Protein AF-A0A3M7BU28-F1 (afdb_monomer_lite)

Secondary structure (DSSP, 8-state):
-HHHHHHHHHHHHHH--SEEEE--S-EEEEETTEEEEEES--EEEESSSS--EEEEEHHHHHHHHHHHGGGEEEEEEEEE-PPP-S-----TTGGGG---SEEEEEEEE--TTS--EEEEEEEEE-GGGGT-SS-S-GGGTTEEEE-GGGSSEEEETTEEE-SSPPPTT--EEEEEE---EEEEEE-TTS-EEEEEEES-EEEEEETTEEEEEE--GGGB-GGGEEEEEEEEEETTTEEEEEEEE----

Structure (mmCIF, N/CA/C/O backbone):
data_AF-A0A3M7BU28-F1
#
_entry.id   AF-A0A3M7BU28-F1
#
loop_
_atom_site.group_PDB
_atom_site.id
_atom_site.type_symbol
_atom_site.label_atom_id
_atom_site.label_alt_id
_atom_site.label_comp_id
_atom_site.label_asym_id
_atom_site.label_entity_id
_atom_site.label_seq_id
_atom_site.pdbx_PDB_ins_code
_atom_site.Cartn_x
_atom_site.Cartn_y
_atom_site.Cartn_z
_atom_site.occupancy
_atom_site.B_iso_or_equiv
_atom_site.auth_seq_id
_atom_site.auth_comp_id
_atom_site.auth_asym_id
_atom_site.auth_atom_id
_atom_site.pdbx_PDB_model_num
ATOM 1 N N . MET A 1 1 ? 8.712 -9.413 15.762 1.00 56.25 1 MET A N 1
ATOM 2 C CA . MET A 1 1 ? 7.376 -8.920 15.360 1.00 56.25 1 MET A CA 1
ATOM 3 C C . MET A 1 1 ? 6.914 -7.765 16.243 1.00 56.25 1 MET A C 1
ATOM 5 O O . MET A 1 1 ? 6.843 -6.667 15.718 1.00 56.25 1 MET A O 1
ATOM 9 N N . ALA A 1 2 ? 6.727 -7.944 17.560 1.00 63.88 2 ALA A N 1
ATOM 10 C CA . ALA A 1 2 ? 6.323 -6.857 18.478 1.00 63.88 2 ALA A CA 1
ATOM 11 C C . ALA A 1 2 ? 7.238 -5.609 18.440 1.00 63.88 2 ALA A C 1
ATOM 13 O O . ALA A 1 2 ? 6.766 -4.475 18.462 1.00 63.88 2 ALA A O 1
ATOM 14 N N . ASP A 1 3 ? 8.548 -5.815 18.267 1.00 83.94 3 ASP A N 1
ATOM 15 C CA . ASP A 1 3 ? 9.534 -4.729 18.164 1.00 83.94 3 ASP A CA 1
ATOM 16 C C . ASP A 1 3 ? 9.285 -3.773 16.975 1.00 83.94 3 ASP A C 1
ATOM 18 O O . ASP A 1 3 ? 9.535 -2.574 17.079 1.00 83.94 3 ASP A O 1
ATOM 22 N N . TYR A 1 4 ? 8.726 -4.262 15.859 1.00 90.44 4 TYR A N 1
ATOM 23 C CA . TYR A 1 4 ? 8.391 -3.407 14.712 1.00 90.44 4 TYR A CA 1
ATOM 24 C C . TYR A 1 4 ? 7.230 -2.459 15.032 1.00 90.44 4 TYR A C 1
ATOM 26 O O . TYR A 1 4 ? 7.353 -1.252 14.824 1.00 90.44 4 TYR A O 1
ATOM 34 N N . LEU A 1 5 ? 6.125 -2.991 15.570 1.00 92.81 5 LEU A N 1
ATOM 35 C CA . LEU A 1 5 ? 4.942 -2.193 15.911 1.00 92.81 5 LEU A CA 1
ATOM 36 C C . LEU A 1 5 ? 5.269 -1.146 16.977 1.00 92.81 5 LEU A C 1
ATOM 38 O O . LEU A 1 5 ? 4.865 0.007 16.842 1.00 92.81 5 LEU A O 1
ATOM 42 N N . ARG A 1 6 ? 6.080 -1.511 17.977 1.00 94.06 6 ARG A N 1
ATOM 43 C CA . ARG A 1 6 ? 6.585 -0.582 18.993 1.00 94.06 6 ARG A CA 1
ATOM 44 C C . ARG A 1 6 ? 7.385 0.563 18.375 1.00 94.06 6 ARG A C 1
ATOM 46 O O . ARG A 1 6 ? 7.082 1.726 18.639 1.00 94.06 6 ARG A O 1
ATOM 53 N N . LYS A 1 7 ? 8.380 0.249 17.536 1.00 93.94 7 LYS A N 1
ATOM 54 C CA . LYS A 1 7 ? 9.206 1.256 16.846 1.00 93.94 7 LYS A CA 1
ATOM 55 C C . LYS A 1 7 ? 8.363 2.172 15.968 1.00 93.94 7 LYS A C 1
ATOM 57 O O . LYS A 1 7 ? 8.584 3.379 15.957 1.00 93.94 7 LYS A O 1
ATOM 62 N N . LEU A 1 8 ? 7.377 1.616 15.267 1.00 94.12 8 LEU A N 1
ATOM 63 C CA . LEU A 1 8 ? 6.447 2.386 14.451 1.00 94.12 8 LEU A CA 1
ATOM 64 C C . LEU A 1 8 ? 5.596 3.336 15.303 1.00 94.12 8 LEU A C 1
ATOM 66 O O . LEU A 1 8 ? 5.500 4.515 14.970 1.00 94.12 8 LEU A O 1
ATOM 70 N N . ALA A 1 9 ? 5.017 2.843 16.402 1.00 94.06 9 ALA A N 1
ATOM 71 C CA . ALA A 1 9 ? 4.215 3.639 17.329 1.00 94.06 9 ALA A CA 1
ATOM 72 C C . ALA A 1 9 ? 5.015 4.821 17.879 1.00 94.06 9 ALA A C 1
ATOM 74 O O . ALA A 1 9 ? 4.544 5.955 17.870 1.00 94.06 9 ALA A O 1
ATOM 75 N N . GLN A 1 10 ? 6.242 4.550 18.327 1.00 93.38 10 GLN A N 1
ATOM 76 C CA . GLN A 1 10 ? 7.142 5.557 18.875 1.00 93.38 10 GLN A CA 1
ATOM 77 C C . GLN A 1 10 ? 7.525 6.580 17.814 1.00 93.38 10 GLN A C 1
ATOM 79 O O . GLN A 1 10 ? 7.336 7.769 18.049 1.00 93.38 10 GLN A O 1
ATOM 84 N N . LYS A 1 11 ? 7.961 6.127 16.631 1.00 93.69 11 LYS A N 1
ATOM 85 C CA . LYS A 1 11 ? 8.316 7.008 15.517 1.00 93.69 11 LYS A CA 1
ATOM 86 C C . LYS A 1 11 ? 7.158 7.924 15.134 1.00 93.69 11 LYS A C 1
ATOM 88 O O . LYS A 1 11 ? 7.336 9.131 15.065 1.00 93.69 11 LYS A O 1
ATOM 93 N N . LEU A 1 12 ? 5.969 7.373 14.894 1.00 94.06 12 LEU A N 1
ATOM 94 C CA . LEU A 1 12 ? 4.807 8.180 14.517 1.00 94.06 12 LEU A CA 1
ATOM 95 C C . LEU A 1 12 ? 4.329 9.063 15.675 1.00 94.06 12 LEU A C 1
ATOM 97 O O . LEU A 1 12 ? 3.838 10.155 15.430 1.00 94.06 12 LEU A O 1
ATOM 101 N N . GLY A 1 13 ? 4.505 8.635 16.925 1.00 91.06 13 GLY A N 1
ATOM 102 C CA . GLY A 1 13 ? 4.195 9.434 18.110 1.00 91.06 13 GLY A CA 1
ATOM 103 C C . GLY A 1 13 ? 5.096 10.656 18.296 1.00 91.06 13 GLY A C 1
ATOM 104 O O . GLY A 1 13 ? 4.610 11.676 18.793 1.00 91.06 13 GLY A O 1
ATOM 105 N N . THR A 1 14 ? 6.376 10.548 17.917 1.00 90.06 14 THR A N 1
ATOM 106 C CA . THR A 1 14 ? 7.389 11.610 18.045 1.00 90.06 14 THR A CA 1
ATOM 107 C C . THR A 1 14 ? 7.516 12.460 16.788 1.00 90.06 14 THR A C 1
ATOM 109 O O . THR A 1 14 ? 7.472 13.685 16.862 1.00 90.06 14 THR A O 1
ATOM 112 N N . GLU A 1 15 ? 7.637 11.833 15.621 1.00 91.81 15 GLU A N 1
ATOM 113 C CA . GLU A 1 15 ? 7.872 12.497 14.333 1.00 91.81 15 GLU A CA 1
ATOM 114 C C . GLU A 1 15 ? 6.574 12.776 13.566 1.00 91.81 15 GLU A C 1
ATOM 116 O O . GLU A 1 15 ? 6.525 13.710 12.769 1.00 91.81 15 GLU A O 1
ATOM 121 N N . GLY A 1 16 ? 5.516 12.006 13.823 1.00 92.19 16 GLY A N 1
ATOM 122 C CA . GLY A 1 16 ? 4.263 12.093 13.081 1.00 92.19 16 GLY A CA 1
ATOM 123 C C . GLY A 1 16 ? 4.327 11.354 11.743 1.00 92.19 16 GLY A C 1
ATOM 124 O O . GLY A 1 16 ? 5.395 10.937 11.284 1.00 92.19 16 GLY A O 1
ATOM 125 N N . PRO A 1 17 ? 3.177 11.165 11.080 1.00 95.19 17 PRO A N 1
ATOM 126 C CA . PRO A 1 17 ? 3.171 10.821 9.667 1.00 95.19 17 PRO A CA 1
ATOM 127 C C . PRO A 1 17 ? 3.659 12.017 8.838 1.00 95.19 17 PRO A C 1
ATOM 129 O O . PRO A 1 17 ? 3.384 13.170 9.160 1.00 95.19 17 PRO A O 1
ATOM 132 N N . ILE A 1 18 ? 4.314 11.752 7.709 1.00 94.88 18 ILE A N 1
ATOM 133 C CA . ILE A 1 18 ? 4.759 12.810 6.784 1.00 94.88 18 ILE A CA 1
ATOM 134 C C . ILE A 1 18 ? 3.557 13.529 6.176 1.00 94.88 18 ILE A C 1
ATOM 136 O O . ILE A 1 18 ? 3.575 14.735 5.940 1.00 94.88 18 ILE A O 1
ATOM 140 N N . LYS A 1 19 ? 2.518 12.753 5.871 1.00 94.69 19 LYS A N 1
ATOM 141 C CA . LYS A 1 19 ? 1.272 13.225 5.286 1.00 94.69 19 LYS A CA 1
ATOM 142 C C . LYS A 1 19 ? 0.165 12.232 5.594 1.00 94.69 19 LYS A C 1
ATOM 144 O O . LYS A 1 19 ? 0.396 11.020 5.576 1.00 94.69 19 LYS A O 1
ATOM 149 N N . THR A 1 20 ? -1.044 12.744 5.781 1.00 96.56 20 THR A N 1
ATOM 150 C CA . THR A 1 20 ? -2.271 11.949 5.763 1.00 96.56 20 THR A CA 1
ATOM 151 C C . THR A 1 20 ? -3.220 12.469 4.682 1.00 96.56 20 THR A C 1
ATOM 153 O O . THR A 1 20 ? -3.154 13.631 4.275 1.00 96.56 20 THR A O 1
ATOM 156 N N . LEU A 1 21 ? -4.063 11.591 4.144 1.00 97.56 21 LEU A N 1
ATOM 157 C CA . LEU A 1 21 ? -5.106 11.943 3.183 1.00 97.56 21 LEU A CA 1
ATOM 158 C C . LEU A 1 21 ? -6.302 11.014 3.381 1.00 97.56 21 LEU A C 1
ATOM 160 O O . LEU A 1 21 ? -6.155 9.798 3.275 1.00 97.56 21 LEU A O 1
ATOM 164 N N . SER A 1 22 ? -7.482 11.570 3.643 1.00 97.00 22 SER A N 1
ATOM 165 C CA . SER A 1 22 ? -8.720 10.791 3.631 1.00 97.00 22 SER A CA 1
ATOM 166 C C . SER A 1 22 ? -9.056 10.336 2.215 1.00 97.00 22 SER A C 1
ATOM 168 O O . SER A 1 22 ? -8.814 11.050 1.240 1.00 97.00 22 SER A O 1
ATOM 170 N N . THR A 1 23 ? -9.629 9.143 2.096 1.00 95.50 23 THR A N 1
ATOM 171 C CA . THR A 1 23 ? -10.167 8.656 0.830 1.00 95.50 23 THR A CA 1
ATOM 172 C C . THR A 1 23 ? -11.643 8.370 0.980 1.00 95.50 23 THR A C 1
ATOM 174 O O . THR A 1 23 ? -12.045 7.766 1.963 1.00 95.50 23 THR A O 1
ATOM 177 N N . SER A 1 24 ? -12.438 8.799 0.001 1.00 94.88 24 SER A N 1
ATOM 178 C CA . SER A 1 24 ? -13.833 8.376 -0.129 1.00 94.88 24 SER A CA 1
ATOM 179 C C . SER A 1 24 ? -13.956 7.030 -0.841 1.00 94.88 24 SER A C 1
ATOM 181 O O . SER A 1 24 ? -15.069 6.537 -1.009 1.00 94.88 24 SER A O 1
ATOM 183 N N . ARG A 1 25 ? -12.835 6.473 -1.326 1.00 96.88 25 ARG A N 1
ATOM 184 C CA . ARG A 1 25 ? -12.843 5.192 -2.023 1.00 96.88 25 ARG A CA 1
ATOM 185 C C . ARG A 1 25 ? -13.089 4.062 -1.042 1.00 96.88 25 ARG A C 1
ATOM 187 O O . ARG A 1 25 ? -12.523 4.081 0.053 1.00 96.88 25 ARG A O 1
ATOM 194 N N . ALA A 1 26 ? -13.884 3.073 -1.434 1.00 97.94 26 ALA A N 1
ATOM 195 C CA . ALA A 1 26 ? -14.112 1.913 -0.584 1.00 97.94 26 ALA A CA 1
ATOM 196 C C . ALA A 1 26 ? -12.813 1.108 -0.436 1.00 97.94 26 ALA A C 1
ATOM 198 O O . ALA A 1 26 ? -12.222 0.678 -1.418 1.00 97.94 26 ALA A O 1
ATOM 199 N N . VAL A 1 27 ? -12.357 0.881 0.788 1.00 98.31 27 VAL A N 1
ATOM 200 C CA . VAL A 1 27 ? -11.255 -0.027 1.102 1.00 98.31 27 VAL A CA 1
ATOM 201 C C . VAL A 1 27 ? -11.858 -1.290 1.699 1.00 98.31 27 VAL A C 1
ATOM 203 O O . VAL A 1 27 ? -12.542 -1.225 2.723 1.00 98.31 27 VAL A O 1
ATOM 206 N N . LYS A 1 28 ? -11.629 -2.434 1.046 1.00 98.38 28 LYS A N 1
ATOM 207 C CA . LYS A 1 28 ? -12.160 -3.738 1.472 1.00 98.38 28 LYS A CA 1
ATOM 208 C C . LYS A 1 28 ? -11.027 -4.682 1.839 1.00 98.38 28 LYS A C 1
ATOM 210 O O . LYS A 1 28 ? -10.032 -4.770 1.117 1.00 98.38 28 LYS A O 1
ATOM 215 N N . LEU A 1 29 ? -11.186 -5.397 2.948 1.00 97.88 29 LEU A N 1
ATOM 216 C CA . LEU A 1 29 ? -10.200 -6.354 3.445 1.00 97.88 29 LEU A CA 1
ATOM 217 C C . LEU A 1 29 ? -10.796 -7.759 3.383 1.00 97.88 29 LEU A C 1
ATOM 219 O O . LEU A 1 29 ? -11.797 -8.045 4.041 1.00 97.88 29 LEU A O 1
ATOM 223 N N . LEU A 1 30 ? -10.162 -8.623 2.593 1.00 96.75 30 LEU A N 1
ATOM 224 C CA . LEU A 1 30 ? -10.483 -10.040 2.477 1.00 96.75 30 LEU A CA 1
ATOM 225 C C . LEU A 1 30 ? -9.406 -10.849 3.196 1.00 96.75 30 LEU A C 1
ATOM 227 O O . LEU A 1 30 ? -8.221 -10.761 2.865 1.00 96.75 30 LEU A O 1
ATOM 231 N N . HIS A 1 31 ? -9.815 -11.663 4.160 1.00 96.00 31 HIS A N 1
ATOM 232 C CA . HIS A 1 31 ? -8.923 -12.596 4.835 1.00 96.00 31 HIS A CA 1
ATOM 233 C C . HIS A 1 31 ? -9.689 -13.853 5.238 1.00 96.00 31 HIS A C 1
ATOM 235 O O . HIS A 1 31 ? -10.860 -13.786 5.599 1.00 96.00 31 HIS A O 1
ATOM 241 N N . ASN A 1 32 ? -9.048 -15.014 5.129 1.00 94.75 32 ASN A N 1
ATOM 242 C CA . ASN A 1 32 ? -9.669 -16.316 5.383 1.00 94.75 32 ASN A CA 1
ATOM 243 C C . ASN A 1 32 ? -10.969 -16.564 4.581 1.00 94.75 32 ASN A C 1
ATOM 245 O O . ASN A 1 32 ? -11.904 -17.203 5.061 1.00 94.75 32 ASN A O 1
ATOM 249 N N . GLY A 1 33 ? -11.042 -16.025 3.357 1.00 92.06 33 GLY A N 1
ATOM 250 C CA . GLY A 1 33 ? -12.219 -16.135 2.487 1.00 92.06 33 GLY A CA 1
ATOM 251 C C . GLY A 1 33 ? -13.403 -15.242 2.877 1.00 92.06 33 GLY A C 1
ATOM 252 O O . GLY A 1 33 ? -14.462 -15.364 2.269 1.00 92.06 33 GLY A O 1
ATOM 253 N N . GLN A 1 34 ? -13.243 -14.340 3.851 1.00 92.06 34 GLN A N 1
ATOM 254 C CA . GLN A 1 34 ? -14.295 -13.432 4.309 1.00 92.06 34 GLN A CA 1
ATOM 255 C C . GLN A 1 34 ? -13.895 -11.962 4.158 1.00 92.06 34 GLN A C 1
ATOM 257 O O . GLN A 1 34 ? -12.790 -11.556 4.529 1.00 92.06 34 GLN A O 1
ATOM 262 N N . TYR A 1 35 ? -14.817 -11.154 3.633 1.00 94.69 35 TYR A N 1
ATOM 263 C CA . TYR A 1 35 ? -14.712 -9.700 3.698 1.00 94.69 35 TYR A CA 1
ATOM 264 C C . TYR A 1 35 ? -15.112 -9.251 5.102 1.00 94.69 35 TYR A C 1
ATOM 266 O O . TYR A 1 35 ? -16.297 -9.219 5.420 1.00 94.69 35 TYR A O 1
ATOM 274 N N . PHE A 1 36 ? -14.130 -8.938 5.945 1.00 95.69 36 PHE A N 1
ATOM 275 C CA . PHE A 1 36 ? -14.374 -8.606 7.356 1.00 95.69 36 PHE A CA 1
ATOM 276 C C . PHE A 1 36 ? -14.414 -7.095 7.626 1.00 95.69 36 PHE A C 1
ATOM 278 O O . PHE A 1 36 ? -14.754 -6.671 8.726 1.00 95.69 36 PHE A O 1
ATOM 285 N N . LEU A 1 37 ? -14.059 -6.275 6.631 1.00 97.56 37 LEU A N 1
ATOM 286 C CA . LEU A 1 37 ? -14.224 -4.826 6.671 1.00 97.56 37 LEU A CA 1
ATOM 287 C C . LEU A 1 37 ? -14.428 -4.277 5.256 1.00 97.56 37 LEU A C 1
ATOM 289 O O . LEU A 1 37 ? -13.690 -4.625 4.333 1.00 97.56 37 LEU A O 1
ATOM 293 N N . THR A 1 38 ? -15.393 -3.371 5.106 1.00 98.00 38 THR A N 1
ATOM 294 C CA . THR A 1 38 ? -15.515 -2.445 3.971 1.00 98.00 38 THR A CA 1
ATOM 295 C C . THR A 1 38 ? -15.731 -1.045 4.531 1.00 98.00 38 THR A C 1
ATOM 297 O O . THR A 1 38 ? -16.689 -0.829 5.265 1.00 98.00 38 THR A O 1
ATOM 300 N N . THR A 1 39 ? -14.854 -0.101 4.193 1.00 98.25 39 THR A N 1
ATOM 301 C CA . THR A 1 39 ? -14.904 1.272 4.719 1.00 98.25 39 THR A CA 1
ATOM 302 C C . THR A 1 39 ? -14.650 2.304 3.628 1.00 98.25 39 THR A C 1
ATOM 304 O O . THR A 1 39 ? -13.760 2.130 2.805 1.00 98.25 39 THR A O 1
ATOM 307 N N . THR A 1 40 ? -15.390 3.411 3.631 1.00 98.12 40 THR A N 1
ATOM 308 C CA . THR A 1 40 ? -15.100 4.607 2.811 1.00 98.12 40 THR A CA 1
ATOM 309 C C . THR A 1 40 ? -14.456 5.721 3.636 1.00 98.12 40 THR A C 1
ATOM 311 O O . THR A 1 40 ? -14.426 6.868 3.206 1.00 98.12 40 THR A O 1
ATOM 314 N N . ASN A 1 41 ? -14.000 5.401 4.850 1.00 97.94 41 ASN A N 1
ATOM 315 C CA . ASN A 1 41 ? -13.399 6.334 5.804 1.00 97.94 41 ASN A CA 1
ATOM 316 C C . ASN A 1 41 ? -11.932 5.983 6.095 1.00 97.94 41 ASN A C 1
ATOM 318 O O . ASN A 1 41 ? -11.345 6.460 7.070 1.00 97.94 41 ASN A O 1
ATOM 322 N N . ALA A 1 42 ? -11.323 5.149 5.247 1.00 98.06 42 ALA A N 1
ATOM 323 C CA . ALA A 1 42 ? -9.899 4.877 5.310 1.00 98.06 42 ALA A CA 1
ATOM 324 C C . ALA A 1 42 ? -9.075 6.149 5.049 1.00 98.06 42 ALA A C 1
ATOM 326 O O . ALA A 1 42 ? -9.507 7.114 4.406 1.00 98.06 42 ALA A O 1
ATOM 327 N N . ARG A 1 43 ? -7.833 6.134 5.527 1.00 98.19 43 ARG A N 1
ATOM 328 C CA . ARG A 1 43 ? -6.838 7.167 5.250 1.00 98.19 43 ARG A CA 1
ATOM 329 C C . ARG A 1 43 ? -5.593 6.562 4.631 1.00 98.19 43 ARG A C 1
ATOM 331 O O . ARG A 1 43 ? -5.107 5.528 5.082 1.00 98.19 43 ARG A O 1
ATOM 338 N N . TYR A 1 44 ? -5.046 7.254 3.641 1.00 98.06 44 TYR A N 1
ATOM 339 C CA . TYR A 1 44 ? -3.663 7.076 3.230 1.00 98.06 44 TYR A CA 1
ATOM 340 C C . TYR A 1 44 ? -2.757 7.782 4.236 1.00 98.06 44 TYR A C 1
ATOM 342 O O . TYR A 1 44 ? -2.957 8.961 4.539 1.00 98.06 44 TYR A O 1
ATOM 350 N N . VAL A 1 45 ? -1.744 7.076 4.719 1.00 97.88 45 VAL A N 1
ATOM 351 C CA . VAL A 1 45 ? -0.753 7.593 5.663 1.00 97.88 45 VAL A CA 1
ATOM 352 C C . VAL A 1 45 ? 0.640 7.322 5.112 1.00 97.88 45 VAL A C 1
ATOM 354 O O . VAL A 1 45 ? 1.014 6.174 4.881 1.00 97.88 45 VAL A O 1
ATOM 357 N N . TRP A 1 46 ? 1.422 8.378 4.898 1.00 96.94 46 TRP A N 1
ATOM 358 C CA . TRP A 1 46 ? 2.824 8.268 4.499 1.00 96.94 46 TRP A CA 1
ATOM 359 C C . TRP A 1 46 ? 3.699 8.220 5.751 1.00 96.94 46 TRP A C 1
ATOM 361 O O . TRP A 1 46 ? 4.082 9.250 6.301 1.00 96.94 46 TRP A O 1
ATOM 371 N N . GLU A 1 47 ? 4.008 7.007 6.205 1.00 94.44 47 GLU A N 1
ATOM 372 C CA . GLU A 1 47 ? 4.919 6.762 7.338 1.00 94.44 47 GLU A CA 1
ATOM 373 C C . GLU A 1 47 ? 6.381 7.062 6.971 1.00 94.44 47 GLU A C 1
ATOM 375 O O . GLU A 1 47 ? 7.186 7.498 7.799 1.00 94.44 47 GLU A O 1
ATOM 380 N N . ILE A 1 48 ? 6.714 6.794 5.706 1.00 89.75 48 ILE A N 1
ATOM 381 C CA . ILE A 1 48 ? 7.963 7.117 5.018 1.00 89.75 48 ILE A CA 1
ATOM 382 C C . ILE A 1 48 ? 7.659 7.365 3.533 1.00 89.75 48 ILE A C 1
ATOM 384 O O . ILE A 1 48 ? 6.704 6.791 3.003 1.00 89.75 48 ILE A O 1
ATOM 388 N N . PRO A 1 49 ? 8.449 8.180 2.813 1.00 85.44 49 PRO A N 1
ATOM 389 C CA . PRO A 1 49 ? 8.267 8.352 1.381 1.00 85.44 49 PRO A CA 1
ATOM 390 C C . PRO A 1 49 ? 8.741 7.106 0.609 1.00 85.44 49 PRO A C 1
ATOM 392 O O . PRO A 1 49 ? 9.630 6.393 1.077 1.00 85.44 49 PRO A O 1
ATOM 395 N N . PRO A 1 50 ? 8.230 6.868 -0.610 1.00 87.38 50 PRO A N 1
ATOM 396 C CA . PRO A 1 50 ? 7.229 7.677 -1.306 1.00 87.38 50 PRO A CA 1
ATOM 397 C C . PRO A 1 50 ? 5.798 7.126 -1.199 1.00 87.38 50 PRO A C 1
ATOM 399 O O . PRO A 1 50 ? 4.893 7.720 -1.774 1.00 87.38 50 PRO A O 1
ATOM 402 N N . TYR A 1 51 ? 5.573 5.993 -0.528 1.00 90.31 51 TYR A N 1
ATOM 403 C CA . TYR A 1 51 ? 4.316 5.248 -0.652 1.00 90.31 51 TYR A CA 1
ATOM 404 C C . TYR A 1 51 ? 3.444 5.307 0.607 1.00 90.31 51 TYR A C 1
ATOM 406 O O . TYR A 1 51 ? 3.974 5.200 1.714 1.00 90.31 51 TYR A O 1
ATOM 414 N N . PRO A 1 52 ? 2.114 5.431 0.449 1.00 96.25 52 PRO A N 1
ATOM 415 C CA . PRO A 1 52 ? 1.200 5.411 1.579 1.00 96.25 52 PRO A CA 1
ATOM 416 C C . PRO A 1 52 ? 0.924 3.989 2.079 1.00 96.25 52 PRO A C 1
ATOM 418 O O . PRO A 1 52 ? 1.077 3.009 1.351 1.00 96.25 52 PRO A O 1
ATOM 421 N N . GLN A 1 53 ? 0.425 3.913 3.308 1.00 96.81 53 GLN A N 1
ATOM 422 C CA . GLN A 1 53 ? -0.244 2.760 3.908 1.00 96.81 53 GLN A CA 1
ATOM 423 C C . GLN A 1 53 ? -1.712 3.099 4.183 1.00 96.81 53 GLN A C 1
ATOM 425 O O . GLN A 1 53 ? -2.054 4.276 4.315 1.00 96.81 53 GLN A O 1
ATOM 430 N N . PHE A 1 54 ? -2.576 2.086 4.283 1.00 97.88 54 PHE A N 1
ATOM 431 C CA . PHE A 1 54 ? -3.957 2.291 4.716 1.00 97.88 54 PHE A CA 1
ATOM 432 C C . PHE A 1 54 ? -4.080 2.222 6.228 1.00 97.88 54 PHE A C 1
ATOM 434 O O . PHE A 1 54 ? -3.569 1.312 6.875 1.00 97.88 54 PHE A O 1
ATOM 441 N N . TYR A 1 55 ? -4.816 3.185 6.760 1.00 98.44 55 TYR A N 1
ATOM 442 C CA . TYR A 1 55 ? -5.283 3.215 8.132 1.00 98.44 55 TYR A CA 1
ATOM 443 C C . TYR A 1 55 ? -6.807 3.231 8.089 1.00 98.44 55 TYR A C 1
ATOM 445 O O . TYR A 1 55 ? -7.396 4.023 7.351 1.00 98.44 55 TYR A O 1
ATOM 453 N N . VAL A 1 56 ? -7.444 2.347 8.849 1.00 98.50 56 VAL A N 1
ATOM 454 C CA . VAL A 1 56 ? -8.905 2.193 8.875 1.00 98.50 56 VAL A CA 1
ATOM 455 C C . VAL A 1 56 ? -9.469 2.615 10.234 1.00 98.50 56 VAL A C 1
ATOM 457 O O . VAL A 1 56 ? -8.750 2.534 11.231 1.00 98.50 56 VAL A O 1
ATOM 460 N N . PRO A 1 57 ? -10.725 3.078 10.328 1.00 98.38 57 PRO A N 1
ATOM 461 C CA . PRO A 1 57 ? -11.293 3.490 11.610 1.00 98.38 57 PRO A CA 1
ATOM 462 C C . PRO A 1 57 ? -11.420 2.322 12.599 1.00 98.38 57 PRO A C 1
ATOM 464 O O . PRO A 1 57 ? -12.017 1.290 12.288 1.00 98.38 57 PRO A O 1
ATOM 467 N N . ALA A 1 58 ? -10.916 2.499 13.824 1.00 98.12 58 ALA A N 1
ATOM 468 C CA . ALA A 1 58 ? -11.039 1.504 14.894 1.00 98.12 58 ALA A CA 1
ATOM 469 C C . ALA A 1 58 ? -12.503 1.240 15.271 1.00 98.12 58 ALA A C 1
ATOM 471 O O . ALA A 1 58 ? -12.870 0.114 15.600 1.00 98.12 58 ALA A O 1
ATOM 472 N N . THR A 1 59 ? -13.339 2.277 15.215 1.00 98.06 59 THR A N 1
ATOM 473 C CA . THR A 1 59 ? -14.775 2.201 15.507 1.00 98.06 59 THR A CA 1
ATOM 474 C C . THR A 1 59 ? -15.513 1.305 14.520 1.00 98.06 59 THR A C 1
ATOM 476 O O . THR A 1 59 ? -16.336 0.501 14.941 1.00 98.06 59 THR A O 1
ATOM 479 N N . GLU A 1 60 ? -15.192 1.392 13.227 1.00 98.19 60 GLU A N 1
ATOM 480 C CA . GLU A 1 60 ? -15.809 0.548 12.200 1.00 98.19 60 GLU A CA 1
ATOM 481 C C . GLU A 1 60 ? -15.355 -0.906 12.322 1.00 98.19 60 GLU A C 1
ATOM 483 O O . GLU A 1 60 ? -16.193 -1.797 12.284 1.00 98.19 60 GLU A O 1
ATOM 488 N N . LEU A 1 61 ? -14.065 -1.161 12.575 1.00 97.12 61 LEU A N 1
ATOM 489 C CA . LEU A 1 61 ? -13.582 -2.522 12.843 1.00 97.12 61 LEU A CA 1
ATOM 490 C C . LEU A 1 61 ? -14.269 -3.164 14.055 1.00 97.12 61 LEU A C 1
ATOM 492 O O . LEU A 1 61 ? -14.638 -4.335 13.997 1.00 97.12 61 LEU A O 1
ATOM 496 N N . ARG A 1 62 ? -14.453 -2.415 15.149 1.00 97.31 62 ARG A N 1
ATOM 497 C CA . ARG A 1 62 ? -15.178 -2.915 16.329 1.00 97.31 62 ARG A CA 1
ATOM 498 C C . ARG A 1 62 ? -16.652 -3.158 16.029 1.00 97.31 62 ARG A C 1
ATOM 500 O O . ARG A 1 62 ? -17.162 -4.207 16.400 1.00 97.31 62 ARG A O 1
ATOM 507 N N . ALA A 1 63 ? -17.307 -2.242 15.316 1.00 97.50 63 ALA A N 1
ATOM 508 C CA . ALA A 1 63 ? -18.698 -2.415 14.912 1.00 97.50 63 ALA A CA 1
ATOM 509 C C . ALA A 1 63 ? -18.882 -3.648 14.011 1.00 97.50 63 ALA A C 1
ATOM 511 O O . ALA A 1 63 ? -19.855 -4.380 14.169 1.00 97.50 63 ALA A O 1
ATOM 512 N N . GLU A 1 64 ? -17.949 -3.916 13.093 1.00 96.12 64 GLU A N 1
ATOM 513 C CA . GLU A 1 64 ? -17.971 -5.140 12.285 1.00 96.12 64 GLU A CA 1
ATOM 514 C C . GLU A 1 64 ? -17.713 -6.392 13.130 1.00 96.12 64 GLU A C 1
ATOM 516 O O . GLU A 1 64 ? -18.402 -7.390 12.941 1.00 96.12 64 GLU A O 1
ATOM 521 N N . ALA A 1 65 ? -16.811 -6.346 14.114 1.00 95.06 65 ALA A N 1
ATOM 522 C CA . ALA A 1 65 ? -16.596 -7.461 15.041 1.00 95.06 65 ALA A CA 1
ATOM 523 C C . ALA A 1 65 ? -17.853 -7.776 15.874 1.00 95.06 65 ALA A C 1
ATOM 525 O O . ALA A 1 65 ? -18.242 -8.935 16.004 1.00 95.06 65 ALA A O 1
ATOM 526 N N . GLU A 1 66 ? -18.542 -6.750 16.378 1.00 95.25 66 GLU A N 1
ATOM 527 C CA . GLU A 1 66 ? -19.801 -6.899 17.120 1.00 95.25 66 GLU A CA 1
ATOM 528 C C . GLU A 1 66 ? -20.908 -7.524 16.259 1.00 95.25 66 GLU A C 1
ATOM 530 O O . GLU A 1 66 ? -21.613 -8.422 16.720 1.00 95.25 66 GLU A O 1
ATOM 535 N N . LYS A 1 67 ? -21.039 -7.099 14.994 1.00 93.56 67 LYS A N 1
ATOM 536 C CA . LYS A 1 67 ? -22.014 -7.663 14.043 1.00 93.56 67 LYS A CA 1
ATOM 537 C C . LYS A 1 67 ? -21.674 -9.095 13.634 1.00 93.56 67 LYS A C 1
ATOM 539 O O . LYS A 1 67 ? -22.566 -9.931 13.522 1.00 93.56 67 LYS A O 1
ATOM 544 N N . ALA A 1 68 ? -20.397 -9.367 13.377 1.00 88.88 68 ALA A N 1
ATOM 545 C CA . ALA A 1 68 ? -19.903 -10.659 12.911 1.00 88.88 68 ALA A CA 1
ATOM 546 C C . ALA A 1 68 ? -19.868 -11.722 14.026 1.00 88.88 68 ALA A C 1
ATOM 548 O O . ALA A 1 68 ? -19.779 -12.922 13.743 1.00 88.88 68 ALA A O 1
ATOM 549 N N . GLY A 1 69 ? -19.931 -11.301 15.294 1.00 87.12 69 GLY A N 1
ATOM 550 C CA . GLY A 1 69 ? -19.913 -12.182 16.454 1.00 87.12 69 GLY A CA 1
ATOM 551 C C . GLY A 1 69 ? -18.623 -12.998 16.511 1.00 87.12 69 GLY A C 1
ATOM 552 O O . GLY A 1 69 ? -17.524 -12.458 16.558 1.00 87.12 69 GLY A O 1
ATOM 553 N N . SER A 1 70 ? -18.740 -14.325 16.480 1.00 83.50 70 SER A N 1
ATOM 554 C CA . SER A 1 70 ? -17.574 -15.216 16.518 1.00 83.50 70 SER 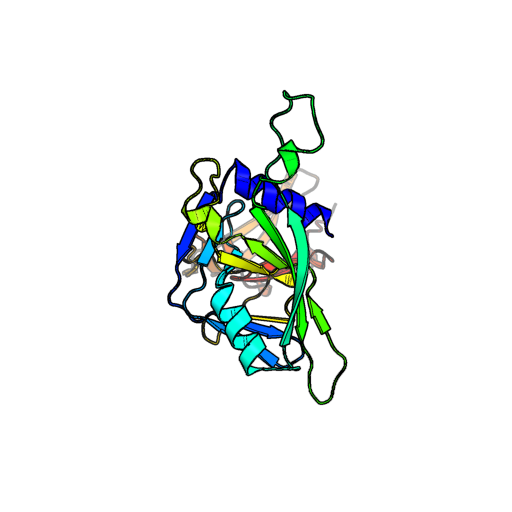A CA 1
ATOM 555 C C . SER A 1 70 ? -16.787 -15.275 15.204 1.00 83.50 70 SER A C 1
ATOM 557 O O . SER A 1 70 ? -15.737 -15.914 15.180 1.00 83.50 70 SER A O 1
ATOM 559 N N . CYS A 1 71 ? -17.244 -14.637 14.119 1.00 88.88 71 CYS A N 1
ATOM 560 C CA . CYS A 1 71 ? -16.526 -14.646 12.838 1.00 88.88 71 CYS A CA 1
ATOM 561 C C . CYS A 1 71 ? -15.343 -13.662 12.807 1.00 88.88 71 CYS A C 1
ATOM 563 O O . CYS A 1 71 ? -14.385 -13.899 12.074 1.00 88.88 71 CYS A O 1
ATOM 565 N N . LEU A 1 72 ? -15.371 -12.600 13.623 1.00 94.94 72 LEU A N 1
ATOM 566 C CA . LEU A 1 72 ? -14.282 -11.630 13.765 1.00 94.94 72 LEU A CA 1
ATOM 567 C C . LEU A 1 72 ? -14.072 -11.295 15.247 1.00 94.94 72 LEU A C 1
ATOM 569 O O . LEU A 1 72 ? -14.864 -10.584 15.856 1.00 94.94 72 LEU A O 1
ATOM 573 N N . GLU A 1 73 ? -12.968 -11.768 15.818 1.00 95.88 73 GLU A N 1
ATOM 574 C CA . GLU A 1 73 ? -12.573 -11.464 17.195 1.00 95.88 73 GLU A CA 1
ATOM 575 C C . GLU A 1 73 ? -11.406 -10.465 17.196 1.00 95.88 73 GLU A C 1
ATOM 577 O O . GLU A 1 73 ? -10.409 -10.676 16.503 1.00 95.88 73 GLU A O 1
ATOM 582 N N . ILE A 1 74 ? -11.485 -9.406 18.006 1.00 97.19 74 ILE A N 1
ATOM 583 C CA . ILE A 1 74 ? -10.394 -8.437 18.201 1.00 97.19 74 ILE A CA 1
ATOM 584 C C . ILE A 1 74 ? -9.891 -8.554 19.639 1.00 97.19 74 ILE A C 1
ATOM 586 O O . ILE A 1 74 ? -10.657 -8.377 20.586 1.00 97.19 74 ILE A O 1
ATOM 590 N N . LYS A 1 75 ? -8.596 -8.826 19.811 1.00 96.94 75 LYS A N 1
ATOM 591 C CA . LYS A 1 75 ? -7.924 -8.857 21.116 1.00 96.94 75 LYS A CA 1
ATOM 592 C C . LYS A 1 75 ? -6.915 -7.722 21.220 1.00 96.94 75 LYS A C 1
ATOM 594 O O . LYS A 1 75 ? -6.065 -7.566 20.344 1.00 96.94 75 LYS A O 1
ATOM 599 N N . GLU A 1 76 ? -7.006 -6.950 22.297 1.00 96.44 76 GLU A N 1
ATOM 600 C CA . GLU A 1 76 ? -6.010 -5.937 22.651 1.00 96.44 76 GLU A CA 1
ATOM 601 C C . GLU A 1 76 ? -4.835 -6.600 23.369 1.00 96.44 76 GLU A C 1
ATOM 603 O O . GLU A 1 76 ? -5.028 -7.431 24.256 1.00 96.44 76 GLU A O 1
ATOM 608 N N . GLY A 1 77 ? -3.624 -6.249 22.951 1.00 93.88 77 GLY A N 1
ATOM 609 C CA . GLY A 1 77 ? -2.382 -6.763 23.506 1.00 93.88 77 GLY A CA 1
ATOM 610 C C . GLY A 1 77 ? -1.537 -5.657 24.125 1.00 93.88 77 GLY A C 1
ATOM 611 O O . GLY A 1 77 ? -2.023 -4.820 24.880 1.00 93.88 77 GLY A O 1
ATOM 612 N N . GLU A 1 78 ? -0.248 -5.685 23.800 1.00 93.56 78 GLU A N 1
ATOM 613 C CA . GLU A 1 78 ? 0.766 -4.783 24.337 1.00 93.56 78 GLU A CA 1
ATOM 614 C C . GLU A 1 78 ? 0.447 -3.303 24.076 1.00 93.56 78 GLU A C 1
ATOM 616 O O . GLU A 1 78 ? 0.044 -2.917 22.977 1.00 93.56 78 GLU A O 1
ATOM 621 N N . GLU A 1 79 ? 0.663 -2.466 25.092 1.00 95.19 79 GLU A N 1
ATOM 622 C CA . GLU A 1 79 ? 0.528 -1.015 24.993 1.00 95.19 79 GLU A CA 1
ATOM 623 C C . GLU A 1 79 ? 1.880 -0.361 24.668 1.00 95.19 79 GLU A C 1
ATOM 625 O O . GLU A 1 79 ? 2.933 -0.715 25.212 1.00 95.19 79 GLU A O 1
ATOM 630 N N . PHE A 1 80 ? 1.855 0.626 23.775 1.00 93.00 80 PHE A N 1
ATOM 631 C CA . PHE A 1 80 ? 3.026 1.374 23.339 1.00 93.00 80 PHE A CA 1
ATOM 632 C C . PHE A 1 80 ? 2.942 2.817 23.824 1.00 93.00 80 PHE A C 1
ATOM 634 O O . PHE A 1 80 ? 1.938 3.495 23.614 1.00 93.00 80 PHE A O 1
ATOM 641 N N . TYR A 1 81 ? 4.025 3.313 24.416 1.00 90.88 81 TYR A N 1
ATOM 642 C CA . TYR A 1 81 ? 4.124 4.671 24.950 1.00 90.88 81 TYR A CA 1
ATOM 643 C C . TYR A 1 81 ? 5.192 5.468 24.201 1.00 90.88 81 TYR A C 1
ATOM 645 O O . TYR A 1 81 ? 6.121 4.892 23.623 1.00 90.88 81 TYR A O 1
ATOM 653 N N . ALA A 1 82 ? 5.071 6.798 24.232 1.00 84.56 82 ALA A N 1
ATOM 654 C CA . ALA A 1 82 ? 6.112 7.687 23.723 1.00 84.56 82 ALA A CA 1
ATOM 655 C C . ALA A 1 82 ? 7.437 7.402 24.450 1.00 84.56 82 ALA A C 1
ATOM 657 O O . ALA A 1 82 ? 7.385 7.154 25.663 1.00 84.56 82 ALA A O 1
ATOM 658 N N . PRO A 1 83 ? 8.590 7.437 23.752 1.00 81.56 83 PRO A N 1
ATOM 659 C CA . PRO A 1 83 ? 9.883 7.279 24.404 1.00 81.56 83 PRO A CA 1
ATOM 660 C C . PRO A 1 83 ? 9.999 8.317 25.521 1.00 81.56 83 PRO A C 1
ATOM 662 O O . PRO A 1 83 ? 9.639 9.483 25.337 1.00 81.56 83 PRO A O 1
ATOM 665 N N . ASP A 1 84 ? 10.407 7.876 26.708 1.00 66.75 84 ASP A N 1
ATOM 666 C CA . ASP A 1 84 ? 10.662 8.797 27.806 1.00 66.75 84 ASP A CA 1
ATOM 667 C C . ASP A 1 84 ? 11.821 9.701 27.380 1.00 66.75 84 ASP A C 1
ATOM 669 O O . ASP A 1 84 ? 12.843 9.216 26.891 1.00 66.75 84 ASP A O 1
ATOM 673 N N . SER A 1 85 ? 11.662 11.022 27.502 1.00 48.66 85 SER A N 1
ATOM 674 C CA . SER A 1 85 ? 12.819 11.907 27.421 1.00 48.66 85 SER A CA 1
ATOM 675 C C . SER A 1 85 ? 13.777 11.438 28.508 1.00 48.66 85 SER A C 1
ATOM 677 O O . SER A 1 85 ? 13.423 11.520 29.686 1.00 48.66 85 SER A O 1
ATOM 679 N N . GLU A 1 86 ? 14.932 10.892 28.137 1.00 39.84 86 GLU A N 1
ATOM 680 C CA . GLU A 1 86 ? 15.984 10.511 29.076 1.00 39.84 86 GLU A CA 1
ATOM 681 C C . GLU A 1 86 ? 16.426 11.759 29.851 1.00 39.84 86 GLU A C 1
ATOM 683 O O . GLU A 1 86 ? 17.286 12.504 29.398 1.00 39.84 86 GLU A O 1
ATOM 688 N N . ASN A 1 87 ? 15.725 12.048 30.950 1.00 39.47 87 ASN A N 1
ATOM 689 C CA . ASN A 1 87 ? 16.085 12.894 32.086 1.00 39.47 87 ASN A CA 1
ATOM 690 C C . ASN A 1 87 ? 14.878 13.044 33.029 1.00 39.47 87 ASN A C 1
ATOM 692 O O . ASN A 1 87 ? 14.402 14.142 33.299 1.00 39.47 87 ASN A O 1
ATOM 696 N N . SER A 1 88 ? 14.401 11.935 33.588 1.00 37.28 88 SER A N 1
ATOM 697 C CA . SER A 1 88 ? 13.864 11.969 34.950 1.00 37.28 88 SER A CA 1
ATOM 698 C C . SER A 1 88 ? 13.974 10.587 35.571 1.00 37.28 88 SER A C 1
ATOM 700 O O . SER A 1 88 ? 13.109 9.727 35.414 1.00 37.28 88 SER A O 1
ATOM 702 N N . ALA A 1 89 ? 15.063 10.379 36.304 1.00 41.56 89 ALA A N 1
ATOM 703 C CA . ALA A 1 89 ? 15.056 9.405 37.373 1.00 41.56 89 ALA A CA 1
ATOM 704 C C . ALA A 1 89 ? 13.934 9.777 38.358 1.00 41.56 89 ALA A C 1
ATOM 706 O O . ALA A 1 89 ? 13.928 10.893 38.874 1.00 41.56 89 ALA A O 1
ATOM 707 N N . SER A 1 90 ? 13.003 8.850 38.594 1.00 39.72 90 SER A N 1
ATOM 708 C CA . SER A 1 90 ? 12.453 8.466 39.908 1.00 39.72 90 SER A CA 1
ATOM 709 C C . SER A 1 90 ? 10.967 8.082 39.874 1.00 39.72 90 SER A C 1
ATOM 711 O O . SER A 1 90 ? 10.123 8.760 39.300 1.00 39.72 90 SER A O 1
ATOM 713 N N . SER A 1 91 ? 10.678 7.015 40.623 1.00 39.28 91 SER A N 1
ATOM 714 C CA . SER A 1 91 ? 9.380 6.560 41.142 1.00 39.28 91 SER A CA 1
ATOM 715 C C . SER A 1 91 ? 8.391 5.889 40.173 1.00 39.28 91 SER A C 1
ATOM 717 O O . SER A 1 91 ? 7.808 6.487 39.274 1.00 39.28 91 SER A O 1
ATOM 719 N N . SER A 1 92 ? 8.132 4.615 40.472 1.00 43.41 92 SER A N 1
ATOM 720 C CA . SER A 1 92 ? 7.176 3.682 39.859 1.00 43.41 92 SER A CA 1
ATOM 721 C C . SER A 1 92 ? 5.703 4.125 39.877 1.00 43.41 92 SER A C 1
ATOM 723 O O . SER A 1 92 ? 4.848 3.408 39.369 1.00 43.41 92 SER A O 1
ATOM 725 N N . GLU A 1 93 ? 5.387 5.291 40.440 1.00 37.72 93 GLU A N 1
ATOM 726 C CA . GLU A 1 93 ? 4.022 5.818 40.561 1.00 37.72 93 GLU A CA 1
ATOM 727 C C . GLU A 1 93 ? 3.690 6.872 39.485 1.00 37.72 93 GLU A C 1
ATOM 729 O O . GLU A 1 93 ? 2.520 7.069 39.159 1.00 37.72 93 GLU A O 1
ATOM 734 N N . ALA A 1 94 ? 4.693 7.497 38.850 1.00 39.91 94 ALA A N 1
ATOM 735 C CA . ALA A 1 94 ? 4.484 8.483 37.780 1.00 39.91 94 ALA A CA 1
ATOM 736 C C . ALA A 1 94 ? 4.174 7.852 36.404 1.00 39.91 94 ALA A C 1
ATOM 738 O O . ALA A 1 94 ? 3.617 8.516 35.528 1.00 39.91 94 ALA A O 1
ATOM 739 N N . GLN A 1 95 ? 4.465 6.558 36.218 1.00 43.19 95 GLN A N 1
ATOM 740 C CA . GLN A 1 95 ? 4.160 5.822 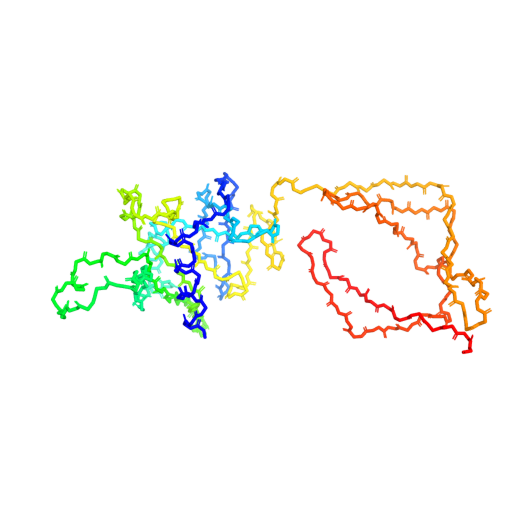34.982 1.00 43.19 95 GLN A CA 1
ATOM 741 C C . GLN A 1 95 ? 2.644 5.580 34.793 1.00 43.19 95 GLN A C 1
ATOM 743 O O . GLN A 1 95 ? 2.185 5.396 33.670 1.00 43.19 95 GLN A O 1
ATOM 748 N N . ALA A 1 96 ? 1.849 5.621 35.872 1.00 40.06 96 ALA A N 1
ATOM 749 C CA . ALA A 1 96 ? 0.445 5.191 35.896 1.00 40.06 96 ALA A CA 1
ATOM 750 C C . ALA A 1 96 ? -0.568 6.182 35.273 1.00 40.06 96 ALA A C 1
ATOM 752 O O . ALA A 1 96 ? -1.764 5.902 35.248 1.00 40.06 96 ALA A O 1
ATOM 753 N N . LYS A 1 97 ? -0.117 7.342 34.775 1.00 53.88 97 LYS A N 1
ATOM 754 C CA . LYS A 1 97 ? -0.972 8.369 34.139 1.00 53.88 97 LYS A CA 1
ATOM 755 C C . LYS A 1 97 ? -0.631 8.671 32.680 1.00 53.88 97 LYS A C 1
ATOM 757 O O . LYS A 1 97 ? -1.256 9.548 32.086 1.00 53.88 97 LYS A O 1
ATOM 762 N N . LYS A 1 98 ? 0.354 7.988 32.095 1.00 70.44 98 LYS A N 1
ATOM 763 C CA . LYS A 1 98 ? 0.712 8.201 30.691 1.00 70.44 98 LYS A CA 1
ATOM 764 C C . LYS A 1 98 ? -0.251 7.388 29.833 1.00 70.44 98 LYS A C 1
ATOM 766 O O . LYS A 1 98 ? -0.212 6.164 29.859 1.00 70.44 98 LYS A O 1
ATOM 771 N N . GLU A 1 99 ? -1.135 8.056 29.102 1.00 81.62 99 GLU A N 1
ATOM 772 C CA . GLU A 1 99 ? -1.988 7.361 28.139 1.00 81.62 99 GLU A CA 1
ATOM 773 C C . GLU A 1 99 ? -1.119 6.716 27.044 1.00 81.62 99 GLU A C 1
ATOM 775 O O . GLU A 1 99 ? -0.146 7.331 26.584 1.00 81.62 99 GLU A O 1
ATOM 780 N N . PRO A 1 100 ? -1.430 5.480 26.620 1.00 91.62 100 PRO A N 1
ATOM 781 C CA . PRO A 1 100 ? -0.673 4.824 25.566 1.00 91.62 100 PRO A CA 1
ATOM 782 C C . PRO A 1 100 ? -0.866 5.555 24.238 1.00 91.62 100 PRO A C 1
ATOM 784 O O . PRO A 1 100 ? -1.959 6.025 23.923 1.00 91.62 100 PRO A O 1
ATOM 787 N N . LEU A 1 101 ? 0.185 5.609 23.420 1.00 93.00 101 LEU A N 1
ATOM 788 C CA . LEU A 1 101 ? 0.089 6.085 22.040 1.00 93.00 101 LEU A CA 1
ATOM 789 C C . LEU A 1 101 ? -0.788 5.151 21.209 1.00 93.00 101 LEU A C 1
ATOM 791 O O . LEU A 1 101 ? -1.632 5.586 20.430 1.00 93.00 101 LEU A O 1
ATOM 795 N N . ALA A 1 102 ? -0.565 3.852 21.364 1.00 95.44 102 ALA A N 1
ATOM 796 C CA . ALA A 1 102 ? -1.250 2.833 20.599 1.00 95.44 102 ALA A CA 1
ATOM 797 C C . ALA A 1 102 ? -1.212 1.495 21.335 1.00 95.44 102 ALA A C 1
ATOM 799 O O . ALA A 1 102 ? -0.412 1.301 22.250 1.00 95.44 102 ALA A O 1
ATOM 800 N N . LYS A 1 103 ? -2.046 0.558 20.897 1.00 96.44 103 LYS A N 1
ATOM 801 C CA . LYS A 1 103 ? -2.048 -0.826 21.368 1.00 96.44 103 LYS A CA 1
ATOM 802 C C . LYS A 1 103 ? -1.884 -1.775 20.196 1.00 96.44 103 LYS A C 1
ATOM 804 O O . LYS A 1 103 ? -2.430 -1.529 19.119 1.00 96.44 103 LYS A O 1
ATOM 809 N N . GLN A 1 104 ? -1.176 -2.876 20.405 1.00 97.12 104 GLN A N 1
ATOM 810 C CA . GLN A 1 104 ? -1.204 -3.982 19.460 1.00 97.12 104 GLN A CA 1
ATOM 811 C C . GLN A 1 104 ? -2.599 -4.608 19.458 1.00 97.12 104 GLN A C 1
ATOM 813 O O . GLN A 1 104 ? -3.176 -4.874 20.513 1.00 97.12 104 GLN A O 1
ATOM 818 N N . TRP A 1 105 ? -3.132 -4.859 18.269 1.00 97.56 105 TRP A N 1
ATOM 819 C CA . TRP A 1 105 ? -4.351 -5.630 18.072 1.00 97.56 105 TRP A CA 1
ATOM 820 C C . TRP A 1 105 ? -4.017 -6.971 17.436 1.00 97.56 105 TRP A C 1
ATOM 822 O O . TRP A 1 105 ? -3.139 -7.080 16.584 1.00 97.56 105 TRP A O 1
ATOM 832 N N . THR A 1 106 ? -4.748 -7.995 17.853 1.00 97.44 106 THR A N 1
ATOM 833 C CA . THR A 1 106 ? -4.764 -9.303 17.208 1.00 97.44 106 THR A CA 1
ATOM 834 C C . THR A 1 106 ? -6.176 -9.566 16.708 1.00 97.44 106 THR A C 1
ATOM 836 O O . THR A 1 106 ? -7.102 -9.672 17.512 1.00 97.44 106 THR A O 1
ATOM 839 N N . LEU A 1 107 ? -6.348 -9.647 15.390 1.00 97.06 107 LEU A N 1
ATOM 840 C CA . LEU A 1 107 ? -7.630 -9.946 14.756 1.00 97.06 107 LEU A CA 1
ATOM 841 C C . LEU A 1 107 ? -7.668 -11.435 14.420 1.00 97.06 107 LEU A C 1
ATOM 843 O O . LEU A 1 107 ? -6.724 -11.954 13.834 1.00 97.06 107 LEU A O 1
ATOM 847 N N . THR A 1 108 ? -8.737 -12.132 14.785 1.00 96.81 108 THR A N 1
ATOM 848 C CA . THR A 1 108 ? -8.936 -13.548 14.449 1.00 96.81 108 THR A CA 1
ATOM 849 C C . THR A 1 108 ? -10.182 -13.680 13.589 1.00 96.81 108 THR A C 1
ATOM 851 O O . THR A 1 108 ? -11.266 -13.300 14.027 1.00 96.81 108 THR A O 1
ATOM 854 N N . ILE A 1 109 ? -10.017 -14.194 12.369 1.00 95.50 109 ILE A N 1
ATOM 855 C CA . ILE A 1 109 ? -11.093 -14.365 11.393 1.00 95.50 109 ILE A CA 1
ATOM 856 C C . ILE A 1 109 ? -11.419 -15.851 11.281 1.00 95.50 109 ILE A C 1
ATOM 858 O O . ILE A 1 109 ? -10.563 -16.675 10.926 1.00 95.50 109 ILE A O 1
ATOM 862 N N . ASN A 1 110 ? -12.679 -16.178 11.551 1.00 90.88 110 ASN A N 1
ATOM 863 C CA . ASN A 1 110 ? -13.183 -17.541 11.593 1.00 90.88 110 ASN A CA 1
ATOM 864 C C . ASN A 1 110 ? -14.165 -17.754 10.445 1.00 90.88 110 ASN A C 1
ATOM 866 O O . ASN A 1 110 ? -15.224 -17.131 10.391 1.00 90.88 110 ASN A O 1
ATOM 870 N N . ASN A 1 111 ? -13.831 -18.689 9.561 1.00 82.12 111 ASN A N 1
ATOM 871 C CA . ASN A 1 111 ? -14.779 -19.194 8.583 1.00 82.12 111 ASN A CA 1
ATOM 872 C C . ASN A 1 111 ? -15.509 -20.407 9.177 1.00 82.12 111 ASN A C 1
ATOM 874 O O . ASN A 1 111 ? -14.869 -21.249 9.805 1.00 82.12 111 ASN A O 1
ATOM 878 N N . SER A 1 112 ? -16.829 -20.505 8.992 1.00 72.62 112 SER A N 1
ATOM 879 C CA . SER A 1 112 ? -17.677 -21.559 9.577 1.00 72.62 112 SER A CA 1
ATOM 880 C C . SER A 1 112 ? -17.239 -22.978 9.204 1.00 72.62 112 SER A C 1
ATOM 882 O O . SER A 1 112 ? -17.585 -23.928 9.899 1.00 72.62 112 SER A O 1
ATOM 884 N N . GLU A 1 113 ? -16.459 -23.118 8.132 1.00 72.81 113 GLU A N 1
ATOM 885 C CA . GLU A 1 113 ? -16.019 -24.399 7.575 1.00 72.81 113 GLU A CA 1
ATOM 886 C C . GLU A 1 113 ? -14.492 -24.619 7.650 1.00 72.81 113 GLU A C 1
ATOM 888 O O . GLU A 1 113 ? -14.006 -25.664 7.224 1.00 72.81 113 GLU A O 1
ATOM 893 N N . GLY A 1 114 ? -13.709 -23.667 8.185 1.00 76.75 114 GLY A N 1
ATOM 894 C CA . GLY A 1 114 ? -12.242 -23.675 8.073 1.00 76.75 114 GLY A CA 1
ATOM 895 C C . GLY A 1 114 ? -11.472 -23.337 9.356 1.00 76.75 114 GLY A C 1
ATOM 896 O O . GLY A 1 114 ? -12.057 -22.927 10.359 1.00 76.75 114 GLY A O 1
ATOM 897 N N . PRO A 1 115 ? -10.132 -23.497 9.349 1.00 85.12 115 PRO A N 1
ATOM 898 C CA . PRO A 1 115 ? -9.296 -23.113 10.479 1.00 85.12 115 PRO A CA 1
ATOM 899 C C . PRO A 1 115 ? -9.349 -21.598 10.712 1.00 85.12 115 PRO A C 1
ATOM 901 O O . PRO A 1 115 ? -9.439 -20.801 9.773 1.00 85.12 115 PRO A O 1
ATOM 904 N N . LYS A 1 116 ? -9.250 -21.198 11.983 1.00 90.81 116 LYS A N 1
ATOM 905 C CA . LYS A 1 116 ? -9.106 -19.792 12.370 1.00 90.81 116 LYS A CA 1
ATOM 906 C C . LYS A 1 116 ? -7.793 -19.241 11.805 1.00 90.81 116 LYS A C 1
ATOM 908 O O . LYS A 1 116 ? -6.755 -19.892 11.946 1.00 90.81 116 LYS A O 1
ATOM 913 N N . LYS A 1 117 ? -7.821 -18.049 11.205 1.00 95.38 117 LYS A N 1
ATOM 914 C CA . LYS A 1 117 ? -6.604 -17.311 10.836 1.00 95.38 117 LYS A CA 1
ATOM 915 C C . LYS A 1 117 ? -6.475 -16.050 11.675 1.00 95.38 117 LYS A C 1
ATOM 917 O O . LYS A 1 117 ? -7.471 -15.388 11.964 1.00 95.38 117 LYS A O 1
ATOM 922 N N . THR A 1 118 ? -5.242 -15.718 12.030 1.00 95.81 118 THR A N 1
ATOM 923 C CA . THR A 1 118 ? -4.934 -14.613 12.934 1.00 95.81 118 THR A CA 1
ATOM 924 C C . THR A 1 118 ? -4.020 -13.601 12.260 1.00 95.81 118 THR A C 1
ATOM 926 O O . THR A 1 118 ? -3.039 -13.972 11.620 1.00 95.81 118 THR A O 1
ATOM 929 N N . ILE A 1 119 ? -4.323 -12.323 12.465 1.00 96.38 119 ILE A N 1
ATOM 930 C CA . ILE A 1 119 ? -3.516 -11.172 12.075 1.00 96.38 119 ILE A CA 1
ATOM 931 C C . ILE A 1 119 ? -3.005 -10.518 13.357 1.00 96.38 119 ILE A C 1
ATOM 933 O O . ILE A 1 119 ? -3.777 -9.904 14.092 1.00 96.38 119 ILE A O 1
ATOM 937 N N . ASP A 1 120 ? -1.712 -10.654 13.635 1.00 95.12 120 ASP A N 1
ATOM 938 C CA . ASP A 1 120 ? -1.058 -10.092 14.826 1.00 95.12 120 ASP A CA 1
ATOM 939 C C . ASP A 1 120 ? -0.265 -8.803 14.537 1.00 95.12 120 ASP A C 1
ATOM 941 O O . ASP A 1 120 ? 0.208 -8.137 15.461 1.00 95.12 120 ASP A O 1
ATOM 945 N N . GLN A 1 121 ? -0.146 -8.431 13.259 1.00 95.06 121 GLN A N 1
ATOM 946 C CA . GLN A 1 121 ? 0.516 -7.218 12.786 1.00 95.06 121 GLN A CA 1
ATOM 947 C C . GLN A 1 121 ? -0.481 -6.066 12.617 1.00 95.06 121 GLN A C 1
ATOM 949 O O . GLN A 1 121 ? -0.580 -5.459 11.550 1.00 95.06 121 GLN A O 1
ATOM 954 N N . ALA A 1 122 ? -1.236 -5.763 13.674 1.00 97.31 122 ALA A N 1
ATOM 955 C CA . ALA A 1 122 ? -2.131 -4.614 13.714 1.00 97.31 122 ALA A CA 1
ATOM 956 C C . ALA A 1 122 ? -1.827 -3.715 14.915 1.00 97.31 122 ALA A C 1
ATOM 958 O O . ALA A 1 122 ? -1.515 -4.182 16.011 1.00 97.31 122 ALA A O 1
ATOM 959 N N . ILE A 1 123 ? -1.926 -2.406 14.709 1.00 97.31 123 ILE A N 1
ATOM 960 C CA . ILE A 1 123 ? -1.698 -1.387 15.730 1.00 97.31 123 ILE A CA 1
ATOM 961 C C . ILE A 1 123 ? -2.828 -0.361 15.689 1.00 97.31 123 ILE A C 1
ATOM 963 O O . ILE A 1 123 ? -3.101 0.234 14.647 1.00 97.31 123 ILE A O 1
ATOM 967 N N . ALA A 1 124 ? -3.482 -0.163 16.829 1.00 97.94 124 ALA A N 1
ATOM 968 C CA . ALA A 1 124 ? -4.579 0.777 16.998 1.00 97.94 124 ALA A CA 1
ATOM 969 C C . ALA A 1 124 ? -4.133 1.972 17.831 1.00 97.94 124 ALA A C 1
ATOM 971 O O . ALA A 1 124 ? -3.717 1.821 18.980 1.00 97.94 124 ALA A O 1
ATOM 972 N N . PHE A 1 125 ? -4.233 3.158 17.250 1.00 97.00 125 PHE A N 1
ATOM 973 C CA . PHE A 1 125 ? -3.842 4.410 17.876 1.00 97.00 125 PHE A CA 1
ATOM 974 C C . PHE A 1 125 ? -4.946 4.926 18.797 1.00 97.00 125 PHE A C 1
ATOM 976 O O . PHE A 1 125 ? -6.133 4.900 18.455 1.00 97.00 125 PHE A O 1
ATOM 983 N N . SER A 1 126 ? -4.552 5.410 19.972 1.00 95.00 126 SER A N 1
ATOM 984 C CA . SER A 1 126 ? -5.492 5.852 20.998 1.00 95.00 126 SER A CA 1
ATOM 985 C C . SER A 1 126 ? -6.351 7.024 20.500 1.00 95.00 126 SER A C 1
ATOM 987 O O . SER A 1 126 ? -5.819 7.971 19.914 1.00 95.00 126 SER A O 1
ATOM 989 N N . PRO A 1 127 ? -7.677 7.023 20.737 1.00 93.44 127 PRO A N 1
ATOM 990 C CA . PRO A 1 127 ? -8.542 8.142 20.353 1.00 93.44 127 PRO A CA 1
ATOM 991 C C . PRO A 1 127 ? -8.169 9.459 21.042 1.00 93.44 127 PRO A C 1
ATOM 993 O O . PRO A 1 127 ? -8.344 10.527 20.467 1.00 93.44 127 PRO A O 1
ATOM 996 N N . SER A 1 128 ? -7.607 9.393 22.251 1.00 89.12 128 SER A N 1
ATOM 997 C CA . SER A 1 128 ? -7.205 10.568 23.026 1.00 89.12 128 SER A CA 1
ATOM 998 C C . SER A 1 128 ? -6.046 11.361 22.411 1.00 89.12 128 SER A C 1
ATOM 1000 O O . SER A 1 128 ? -5.846 12.531 22.754 1.00 89.12 128 SER A O 1
ATOM 1002 N N . LEU A 1 129 ? -5.332 10.790 21.429 1.00 88.25 129 LEU A N 1
ATOM 1003 C CA . LEU A 1 129 ? -4.293 11.495 20.675 1.00 88.25 129 LEU A CA 1
ATOM 1004 C C . LEU A 1 129 ? -4.819 12.746 19.963 1.00 88.25 129 LEU A C 1
ATOM 1006 O O . LEU A 1 129 ? -4.048 13.682 19.763 1.00 88.25 129 LEU A O 1
ATOM 1010 N N . SER A 1 130 ? -6.114 12.806 19.627 1.00 82.38 130 SER A N 1
ATOM 1011 C CA . SER A 1 130 ? -6.721 13.981 18.985 1.00 82.38 130 SER A CA 1
ATOM 1012 C C . SER A 1 130 ? -6.577 15.249 19.828 1.00 82.38 130 SER A C 1
ATOM 1014 O O . SER A 1 130 ? -6.439 16.348 19.294 1.00 82.38 130 SER A O 1
ATOM 1016 N N . SER A 1 131 ? -6.595 15.089 21.152 1.00 77.56 131 SER A N 1
ATOM 1017 C CA . SER A 1 131 ? -6.594 16.180 22.128 1.00 77.56 131 SER A CA 1
ATOM 1018 C C . SER A 1 131 ? -5.217 16.414 22.752 1.00 77.56 131 SER A C 1
ATOM 1020 O O . SER A 1 131 ? -5.010 17.415 23.436 1.00 77.56 131 SER A O 1
ATOM 1022 N N . SER A 1 132 ? -4.255 15.518 22.515 1.00 75.56 132 SER A N 1
ATOM 1023 C CA . SER A 1 132 ? -2.916 15.619 23.093 1.00 75.56 132 SER A CA 1
ATOM 1024 C C . SER A 1 132 ? -2.091 16.697 22.388 1.00 75.56 132 SER A C 1
ATOM 1026 O O . SER A 1 132 ? -1.959 16.716 21.165 1.00 75.56 132 SER A O 1
ATOM 1028 N N . SER A 1 133 ? -1.509 17.623 23.149 1.00 63.47 133 SER A N 1
ATOM 1029 C CA . SER A 1 133 ? -0.545 18.612 22.643 1.00 63.47 133 SER A CA 1
ATOM 1030 C C . SER A 1 133 ? 0.874 18.051 22.512 1.00 63.47 133 SER A C 1
ATOM 1032 O O . SER A 1 133 ? 1.699 18.658 21.837 1.00 63.47 133 SER A O 1
ATOM 1034 N N . GLN A 1 134 ? 1.146 16.897 23.125 1.00 70.81 134 GLN A N 1
ATOM 1035 C CA . GLN A 1 134 ? 2.486 16.325 23.290 1.00 70.81 134 GLN A CA 1
ATOM 1036 C C . GLN A 1 134 ? 2.869 15.311 22.202 1.00 70.81 134 GLN A C 1
ATOM 1038 O O . GLN A 1 134 ? 3.974 14.778 22.229 1.00 70.81 134 GLN A O 1
ATOM 1043 N N . THR A 1 135 ? 1.975 15.030 21.252 1.00 77.12 135 THR A N 1
ATOM 1044 C CA . THR A 1 135 ? 2.215 14.074 20.165 1.00 77.12 135 THR A CA 1
ATOM 1045 C C . THR A 1 135 ? 1.948 14.690 18.799 1.00 77.12 135 THR A C 1
ATOM 1047 O O . THR A 1 135 ? 1.047 15.514 18.618 1.00 77.12 135 THR A O 1
ATOM 1050 N N . THR A 1 136 ? 2.730 14.246 17.825 1.00 85.81 136 THR A N 1
ATOM 1051 C CA . THR A 1 136 ? 2.593 14.560 16.401 1.00 85.81 136 THR A CA 1
ATOM 1052 C C . THR A 1 136 ? 1.671 13.569 15.674 1.00 85.81 136 THR A C 1
ATOM 1054 O O . THR A 1 136 ? 1.294 13.807 14.530 1.00 85.81 136 THR A O 1
ATOM 1057 N N . ALA A 1 137 ? 1.210 12.505 16.346 1.00 88.94 137 ALA A N 1
ATOM 1058 C CA . ALA A 1 137 ? 0.334 11.466 15.796 1.00 88.94 137 ALA A CA 1
ATOM 1059 C C . ALA A 1 137 ? -1.173 11.799 15.828 1.00 88.94 137 ALA A C 1
ATOM 1061 O O . ALA A 1 137 ? -1.999 10.889 15.746 1.00 88.94 137 ALA A O 1
ATOM 1062 N N . LYS A 1 138 ? -1.574 13.070 15.964 1.00 92.19 138 LYS A N 1
ATOM 1063 C CA . LYS A 1 138 ? -2.995 13.441 16.156 1.00 92.19 138 LYS A CA 1
ATOM 1064 C C . LYS A 1 138 ? -3.896 12.975 15.013 1.00 92.19 138 LYS A C 1
ATOM 1066 O O . LYS A 1 138 ? -5.011 12.524 15.255 1.00 92.19 138 LYS A O 1
ATOM 1071 N N . ASP A 1 139 ? -3.383 13.015 13.785 1.00 93.00 139 ASP A N 1
ATOM 1072 C CA . ASP A 1 139 ? -4.096 12.564 12.584 1.00 93.00 139 ASP A CA 1
ATOM 1073 C C . ASP A 1 139 ? -4.367 11.052 12.558 1.00 93.00 139 ASP A C 1
ATOM 1075 O O . ASP A 1 139 ? -5.152 10.582 11.732 1.00 93.00 139 ASP A O 1
ATOM 1079 N N . LEU A 1 140 ? -3.705 10.290 13.434 1.00 96.38 140 LEU A N 1
ATOM 1080 C CA . LEU A 1 140 ? -3.851 8.843 13.558 1.00 96.38 140 LEU A CA 1
ATOM 1081 C C . LEU A 1 140 ? -4.823 8.448 14.675 1.00 96.38 140 LEU A C 1
ATOM 1083 O O . LEU A 1 140 ? -5.110 7.264 14.826 1.00 96.38 140 LEU A O 1
ATOM 1087 N N . ALA A 1 141 ? -5.337 9.407 15.451 1.00 96.06 141 ALA A N 1
ATOM 1088 C CA . ALA A 1 141 ? -6.216 9.147 16.584 1.00 96.06 141 ALA A CA 1
ATOM 1089 C C . ALA A 1 141 ? -7.420 8.275 16.190 1.00 96.06 141 ALA A C 1
ATOM 1091 O O . ALA A 1 141 ? -8.185 8.615 15.286 1.00 96.06 141 ALA A O 1
ATOM 1092 N N . GLY A 1 142 ? -7.591 7.142 16.877 1.00 96.62 142 GLY A N 1
ATOM 1093 C CA . GLY A 1 142 ? -8.695 6.214 16.625 1.00 96.62 142 GLY A CA 1
ATOM 1094 C C . GLY A 1 142 ? -8.598 5.444 15.302 1.00 96.62 142 GLY A C 1
ATOM 1095 O O . GLY A 1 142 ? -9.587 4.838 14.886 1.00 96.62 142 GLY A O 1
ATOM 1096 N N . LEU A 1 143 ? -7.442 5.450 14.636 1.00 98.38 143 LEU A N 1
ATOM 1097 C CA . LEU A 1 143 ? -7.189 4.642 13.446 1.00 98.38 143 LEU A CA 1
ATOM 1098 C C . LEU A 1 143 ? -6.394 3.378 13.779 1.00 98.38 143 LEU A C 1
ATOM 1100 O O . LEU A 1 143 ? -5.608 3.330 14.725 1.00 98.38 143 LEU A O 1
ATOM 1104 N N . VAL A 1 144 ? -6.572 2.359 12.946 1.00 98.50 144 VAL A N 1
ATOM 1105 C CA . VAL A 1 144 ? -5.858 1.087 13.004 1.00 98.50 144 VAL A CA 1
ATOM 1106 C C . VAL A 1 144 ? -5.048 0.925 11.730 1.00 98.50 144 VAL A C 1
ATOM 1108 O O . VAL A 1 144 ? -5.599 0.968 10.628 1.00 98.50 144 VAL A O 1
ATOM 1111 N N . LYS A 1 145 ? -3.745 0.698 11.879 1.00 97.75 145 LYS A N 1
ATOM 1112 C CA . LYS A 1 145 ? -2.920 0.150 10.805 1.00 97.75 145 LYS A CA 1
ATOM 1113 C C . LYS A 1 145 ? -2.940 -1.361 10.919 1.00 97.75 145 LYS A C 1
ATOM 1115 O O . LYS A 1 145 ? -2.649 -1.902 11.984 1.00 97.75 145 LYS A O 1
ATOM 1120 N N . ILE A 1 146 ? -3.205 -2.024 9.805 1.00 97.69 146 ILE A N 1
ATOM 1121 C CA . ILE A 1 146 ? -2.980 -3.457 9.655 1.00 97.69 146 ILE A CA 1
ATOM 1122 C C . ILE A 1 146 ? -1.882 -3.624 8.611 1.00 97.69 146 ILE A C 1
ATOM 1124 O O . ILE A 1 146 ? -1.942 -3.008 7.547 1.00 97.69 146 ILE A O 1
ATOM 1128 N N . GLU A 1 147 ? -0.859 -4.411 8.927 1.00 95.56 147 GLU A N 1
ATOM 1129 C CA . GLU A 1 147 ? 0.261 -4.645 8.026 1.00 95.56 147 GLU A CA 1
ATOM 1130 C C . GLU A 1 147 ? -0.240 -5.222 6.704 1.00 95.56 147 GLU A C 1
ATOM 1132 O O . GLU A 1 147 ? -0.937 -6.239 6.677 1.00 95.56 147 GLU A O 1
ATOM 1137 N N . PHE A 1 148 ? 0.112 -4.572 5.597 1.00 94.75 148 PHE A N 1
ATOM 1138 C CA . PHE A 1 148 ? -0.520 -4.843 4.310 1.00 94.75 148 PHE A CA 1
ATOM 1139 C C . PHE A 1 148 ? -0.356 -6.309 3.889 1.00 94.75 148 PHE A C 1
ATOM 1141 O O . PHE A 1 148 ? -1.306 -6.931 3.419 1.00 94.75 148 PHE A O 1
ATOM 1148 N N . SER A 1 149 ? 0.831 -6.870 4.134 1.00 93.94 149 SER A N 1
ATOM 1149 C CA . SER A 1 149 ? 1.189 -8.257 3.814 1.00 93.94 149 SER A CA 1
ATOM 1150 C C . SER A 1 149 ? 0.531 -9.322 4.703 1.00 93.94 149 SER A C 1
ATOM 1152 O O . SER A 1 149 ? 0.611 -10.503 4.377 1.00 93.94 149 SER A O 1
ATOM 1154 N N . SER A 1 150 ? -0.120 -8.929 5.804 1.00 95.31 150 SER A N 1
ATOM 1155 C CA . SER A 1 150 ? -0.798 -9.856 6.724 1.00 95.31 150 SER A CA 1
ATOM 1156 C C . SER A 1 150 ? -2.236 -10.203 6.313 1.00 95.31 150 SER A C 1
ATOM 1158 O O . SER A 1 150 ? -2.809 -11.166 6.818 1.00 95.31 150 SER A O 1
ATOM 1160 N N . ILE A 1 151 ? -2.818 -9.439 5.386 1.00 96.56 151 ILE A N 1
ATOM 1161 C CA . ILE A 1 151 ? -4.156 -9.669 4.826 1.00 96.56 151 ILE A CA 1
ATOM 1162 C C . ILE A 1 151 ? -4.033 -10.480 3.535 1.00 96.56 151 ILE A C 1
ATOM 1164 O O . ILE A 1 151 ? -3.097 -10.268 2.768 1.00 96.56 151 ILE A O 1
ATOM 1168 N N . ASP A 1 152 ? -4.998 -11.372 3.266 1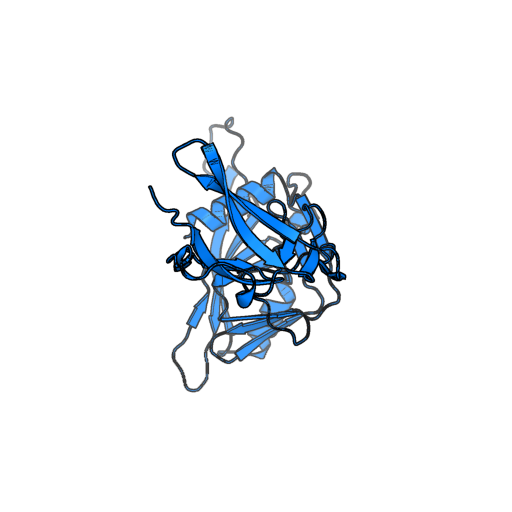.00 95.69 152 ASP A N 1
ATOM 1169 C CA . ASP A 1 152 ? -4.931 -12.228 2.072 1.00 95.69 152 ASP A CA 1
ATOM 1170 C C . ASP A 1 152 ? -5.086 -11.373 0.796 1.00 95.69 152 ASP A C 1
ATOM 1172 O O . ASP A 1 152 ? -4.344 -11.553 -0.167 1.00 95.69 152 ASP A O 1
ATOM 1176 N N . GLN A 1 153 ? -6.021 -10.411 0.793 1.00 97.12 153 GLN A N 1
ATOM 1177 C CA . GLN A 1 153 ? -6.193 -9.458 -0.305 1.00 97.12 153 GLN A CA 1
ATOM 1178 C C . GLN A 1 153 ? -6.820 -8.133 0.163 1.00 97.12 153 GLN A C 1
ATOM 1180 O O . GLN A 1 153 ? -7.854 -8.111 0.832 1.00 97.12 153 GLN A O 1
ATOM 1185 N N . TRP A 1 154 ? -6.227 -7.015 -0.261 1.00 97.88 154 TRP A N 1
ATOM 1186 C CA . TRP A 1 154 ? -6.821 -5.679 -0.144 1.00 97.88 154 TRP A CA 1
ATOM 1187 C C . TRP A 1 154 ? -7.494 -5.272 -1.450 1.00 97.88 154 TRP A C 1
ATOM 1189 O O . TRP A 1 154 ? -6.981 -5.577 -2.531 1.00 97.88 154 TRP A O 1
ATOM 1199 N N . PHE A 1 155 ? -8.581 -4.517 -1.353 1.00 98.00 155 PHE A N 1
ATOM 1200 C CA . PHE A 1 155 ? -9.246 -3.904 -2.495 1.00 98.00 155 PHE A CA 1
ATOM 1201 C C . PHE A 1 155 ? -9.409 -2.405 -2.274 1.00 98.00 155 PHE A C 1
ATOM 1203 O O . PHE A 1 155 ? -9.700 -1.962 -1.163 1.00 98.00 155 PHE A O 1
ATOM 1210 N N . GLU A 1 156 ? -9.235 -1.644 -3.350 1.00 96.62 156 GLU A N 1
ATOM 1211 C CA . GLU A 1 156 ? -9.699 -0.264 -3.462 1.00 96.62 156 GLU A CA 1
ATOM 1212 C C . GLU A 1 156 ? -10.829 -0.258 -4.493 1.00 96.62 156 GLU A C 1
ATOM 1214 O O . GLU A 1 156 ? -10.642 -0.682 -5.636 1.00 96.62 156 GLU A O 1
ATOM 1219 N N . GLU A 1 157 ? -12.012 0.164 -4.067 1.00 96.19 157 GLU A N 1
ATOM 1220 C CA . GLU A 1 157 ? -13.295 -0.181 -4.672 1.00 96.19 157 GLU A CA 1
ATOM 1221 C C . GLU A 1 157 ? -13.448 -1.705 -4.794 1.00 96.19 157 GLU A C 1
ATOM 1223 O O . GLU A 1 157 ? -13.503 -2.417 -3.790 1.00 96.19 157 GLU A O 1
ATOM 1228 N N . ASP A 1 158 ? -13.467 -2.207 -6.025 1.00 96.50 158 ASP A N 1
ATOM 1229 C CA . ASP A 1 158 ? -13.464 -3.630 -6.362 1.00 96.50 158 ASP A CA 1
ATOM 1230 C C . ASP A 1 158 ? -12.140 -4.063 -7.010 1.00 96.50 158 ASP A C 1
ATOM 1232 O O . ASP A 1 158 ? -11.996 -5.196 -7.465 1.00 96.50 158 ASP A O 1
ATOM 1236 N N . THR A 1 159 ? -11.147 -3.168 -7.064 1.00 95.69 159 THR A N 1
ATOM 1237 C CA . THR A 1 159 ? -9.854 -3.443 -7.695 1.00 95.69 159 THR A CA 1
ATOM 1238 C C . THR A 1 159 ? -8.879 -4.043 -6.683 1.00 95.69 159 THR A C 1
ATOM 1240 O O . THR A 1 159 ? -8.551 -3.378 -5.695 1.00 95.69 159 THR A O 1
ATOM 1243 N N . PRO A 1 160 ? -8.343 -5.254 -6.931 1.00 95.75 160 PRO A N 1
ATOM 1244 C CA . PRO A 1 160 ? -7.302 -5.835 -6.096 1.00 95.75 160 PRO A CA 1
ATOM 1245 C C . PRO A 1 160 ? -6.051 -4.956 -6.065 1.00 95.75 160 PRO A C 1
ATOM 1247 O O . PRO A 1 160 ? -5.575 -4.461 -7.092 1.00 95.75 160 PRO A O 1
ATOM 1250 N N . ILE A 1 161 ? -5.488 -4.793 -4.875 1.00 95.06 161 ILE A N 1
ATOM 1251 C CA . ILE A 1 161 ? -4.239 -4.075 -4.655 1.00 95.06 161 ILE A CA 1
ATOM 1252 C C . ILE A 1 161 ? -3.124 -5.086 -4.410 1.00 95.06 161 ILE A C 1
ATOM 1254 O O . ILE A 1 161 ? -3.268 -6.021 -3.625 1.00 95.06 161 ILE A O 1
ATOM 1258 N N . PHE A 1 162 ? -1.980 -4.867 -5.050 1.00 89.88 162 PHE A N 1
ATOM 1259 C CA . PHE A 1 162 ? -0.805 -5.721 -4.919 1.00 89.88 162 PHE A CA 1
ATOM 1260 C C . PHE A 1 162 ? 0.306 -4.972 -4.188 1.00 89.88 162 PHE A C 1
ATOM 1262 O O . PHE A 1 162 ? 0.553 -3.810 -4.488 1.00 89.88 162 PHE A O 1
ATOM 1269 N N . VAL A 1 163 ? 1.044 -5.655 -3.309 1.00 92.19 163 VAL A N 1
ATOM 1270 C CA . VAL A 1 163 ? 2.220 -5.136 -2.576 1.00 92.19 163 VAL A CA 1
ATOM 1271 C C . VAL A 1 163 ? 1.909 -4.072 -1.517 1.00 92.19 163 VAL A C 1
ATOM 1273 O O . VAL A 1 163 ? 2.243 -4.285 -0.360 1.00 92.19 163 VAL A O 1
ATOM 1276 N N . HIS A 1 164 ? 1.336 -2.932 -1.902 1.00 93.75 164 HIS A N 1
ATOM 1277 C CA . HIS A 1 164 ? 0.957 -1.832 -1.012 1.00 93.75 164 HIS A CA 1
ATOM 1278 C C . HIS A 1 164 ? -0.032 -0.884 -1.724 1.00 93.75 164 HIS A C 1
ATOM 1280 O O . HIS A 1 164 ? -0.159 -0.944 -2.954 1.00 93.75 164 HIS A O 1
ATOM 1286 N N . PRO A 1 165 ? -0.709 0.033 -1.005 1.00 95.50 165 PRO A N 1
ATOM 1287 C CA . PRO A 1 165 ? -1.630 0.994 -1.608 1.00 95.50 165 PRO A CA 1
ATOM 1288 C C . PRO A 1 165 ? -0.962 1.863 -2.678 1.00 95.50 165 PRO A C 1
ATOM 1290 O O . PRO A 1 165 ? 0.199 2.273 -2.552 1.00 95.50 165 PRO A O 1
ATOM 1293 N N . LYS A 1 166 ? -1.707 2.159 -3.747 1.00 93.62 166 LYS A N 1
ATOM 1294 C CA . LYS A 1 166 ? -1.274 3.113 -4.772 1.00 93.62 166 LYS A CA 1
ATOM 1295 C C . LYS A 1 166 ? -1.357 4.526 -4.201 1.00 93.62 166 LYS A C 1
ATOM 1297 O O . LYS A 1 166 ? -2.327 4.890 -3.552 1.00 93.62 166 LYS A O 1
ATOM 1302 N N . ASP A 1 167 ? -0.341 5.326 -4.483 1.00 93.69 167 ASP A N 1
ATOM 1303 C CA . ASP A 1 167 ? -0.332 6.757 -4.221 1.00 93.69 167 ASP A CA 1
ATOM 1304 C C . ASP A 1 167 ? -1.364 7.436 -5.144 1.00 93.69 167 ASP A C 1
ATOM 1306 O O . ASP A 1 167 ? -1.218 7.372 -6.373 1.00 93.69 167 ASP A O 1
ATOM 1310 N N . PRO A 1 168 ? -2.386 8.116 -4.589 1.00 93.06 168 PRO A N 1
ATOM 1311 C CA . PRO A 1 168 ? -3.413 8.807 -5.366 1.00 93.06 168 PRO A CA 1
ATOM 1312 C C . PRO A 1 168 ? -2.890 9.904 -6.293 1.00 93.06 168 PRO A C 1
ATOM 1314 O O . PRO A 1 168 ? -3.621 10.319 -7.195 1.00 93.06 168 PRO A O 1
ATOM 1317 N N . PHE A 1 169 ? -1.654 10.371 -6.111 1.00 91.88 169 PHE A N 1
ATOM 1318 C CA . PHE A 1 169 ? -1.008 11.400 -6.926 1.00 91.88 169 PHE A CA 1
ATOM 1319 C C . PHE A 1 169 ? -0.054 10.826 -7.977 1.00 91.88 169 PHE A C 1
ATOM 1321 O O . PHE A 1 169 ? 0.335 11.544 -8.899 1.00 91.88 169 PHE A O 1
ATOM 1328 N N . LYS A 1 170 ? 0.303 9.538 -7.896 1.00 92.38 170 LYS A N 1
ATOM 1329 C CA . LYS A 1 170 ? 1.141 8.905 -8.917 1.00 92.38 170 LYS A CA 1
ATOM 1330 C C . LYS A 1 170 ? 0.304 8.574 -10.151 1.00 92.38 170 LYS A C 1
ATOM 1332 O O . LYS A 1 170 ? -0.775 7.982 -10.070 1.00 92.38 170 LYS A O 1
ATOM 1337 N N . ARG A 1 171 ? 0.799 8.977 -11.316 1.00 93.38 171 ARG A N 1
ATOM 1338 C CA . ARG A 1 171 ? 0.218 8.683 -12.625 1.00 93.38 171 ARG A CA 1
ATOM 1339 C C . ARG A 1 171 ? 1.253 7.975 -13.483 1.00 93.38 171 ARG A C 1
ATOM 1341 O O . ARG A 1 171 ? 2.452 8.242 -13.377 1.00 93.38 171 ARG A O 1
ATOM 1348 N N . ILE A 1 172 ? 0.757 7.059 -14.301 1.00 95.25 172 ILE A N 1
ATOM 1349 C CA . ILE A 1 172 ? 1.510 6.433 -15.376 1.00 95.25 172 ILE A CA 1
ATOM 1350 C C . ILE A 1 172 ? 0.812 6.825 -16.668 1.00 95.25 172 ILE A C 1
ATOM 1352 O O . ILE A 1 172 ? -0.392 6.618 -16.795 1.00 95.25 172 ILE A O 1
ATOM 1356 N N . ASP A 1 173 ? 1.578 7.390 -17.590 1.00 97.38 173 ASP A N 1
ATOM 1357 C CA . ASP A 1 173 ? 1.158 7.639 -18.962 1.00 97.38 173 ASP A CA 1
ATOM 1358 C C . ASP A 1 173 ? 2.021 6.798 -19.905 1.00 97.38 173 ASP A C 1
ATOM 1360 O O . ASP A 1 173 ? 3.228 6.637 -19.688 1.00 97.38 173 ASP A O 1
ATOM 1364 N N . ILE A 1 174 ? 1.393 6.213 -20.921 1.00 97.75 174 ILE A N 1
ATOM 1365 C CA . ILE A 1 174 ? 2.039 5.300 -21.861 1.00 97.75 174 ILE A CA 1
ATOM 1366 C C . ILE A 1 174 ? 1.756 5.798 -23.270 1.00 97.75 174 ILE A C 1
ATOM 1368 O O . ILE A 1 174 ? 0.654 5.645 -23.792 1.00 97.75 174 ILE A O 1
ATOM 1372 N N . LEU A 1 175 ? 2.788 6.345 -23.909 1.00 98.00 175 LEU A N 1
ATOM 1373 C CA . LEU A 1 175 ? 2.699 6.856 -25.271 1.00 98.00 175 LEU A CA 1
ATOM 1374 C C . LEU A 1 175 ? 3.331 5.869 -26.248 1.00 98.00 175 LEU A C 1
ATOM 1376 O O . LEU A 1 175 ? 4.508 5.515 -26.129 1.00 98.00 175 LEU A O 1
ATOM 1380 N N . THR A 1 176 ? 2.564 5.439 -27.244 1.00 98.06 176 THR A N 1
ATOM 1381 C CA . THR A 1 176 ? 3.108 4.699 -28.387 1.00 98.06 176 THR A CA 1
ATOM 1382 C C . THR A 1 176 ? 3.932 5.640 -29.260 1.00 98.06 176 THR A C 1
ATOM 1384 O O . THR A 1 176 ? 3.508 6.751 -29.571 1.00 98.06 176 THR A O 1
ATOM 1387 N N . SER A 1 177 ? 5.123 5.202 -29.660 1.00 97.44 177 SER A N 1
ATOM 1388 C CA . SER A 1 177 ? 6.078 6.009 -30.415 1.00 97.44 177 SER A CA 1
ATOM 1389 C C . SER A 1 177 ? 6.722 5.187 -31.527 1.00 97.44 177 SER A C 1
ATOM 1391 O O . SER A 1 177 ? 7.144 4.055 -31.303 1.00 97.44 177 SER A O 1
ATOM 1393 N N . HIS A 1 178 ? 6.856 5.794 -32.708 1.00 97.38 178 HIS A N 1
ATOM 1394 C CA . HIS A 1 178 ? 7.608 5.259 -33.853 1.00 97.38 178 HIS A CA 1
ATOM 1395 C C . HIS A 1 178 ? 9.022 5.854 -33.965 1.00 97.38 178 HIS A C 1
ATOM 1397 O O . HIS A 1 178 ? 9.657 5.816 -35.019 1.00 97.38 178 HIS A O 1
ATOM 1403 N N . ARG A 1 179 ? 9.525 6.470 -32.890 1.00 96.19 179 ARG A N 1
ATOM 1404 C CA . ARG A 1 179 ? 10.909 6.948 -32.858 1.00 96.19 179 ARG A CA 1
ATOM 1405 C C . ARG A 1 179 ? 11.838 5.732 -32.784 1.00 96.19 179 ARG A C 1
ATOM 1407 O O . ARG A 1 179 ? 11.672 4.929 -31.866 1.00 96.19 179 ARG A O 1
ATOM 1414 N N . PRO A 1 180 ? 12.824 5.596 -33.689 1.00 96.94 180 PRO A N 1
ATOM 1415 C CA . PRO A 1 180 ? 13.730 4.461 -33.656 1.00 96.94 180 PRO A CA 1
ATOM 1416 C C . PRO A 1 180 ? 14.611 4.517 -32.404 1.00 96.94 180 PRO A C 1
ATOM 1418 O O . PRO A 1 180 ? 15.219 5.548 -32.105 1.00 96.94 180 PRO A O 1
ATOM 1421 N N . ILE A 1 181 ? 14.700 3.396 -31.689 1.00 97.38 181 ILE A N 1
ATOM 1422 C CA . ILE A 1 181 ? 15.524 3.248 -30.484 1.00 97.38 181 ILE A CA 1
ATOM 1423 C C . ILE A 1 181 ? 16.538 2.135 -30.717 1.00 97.38 181 ILE A C 1
ATOM 1425 O O . ILE A 1 181 ? 16.189 1.047 -31.177 1.00 97.38 181 ILE A O 1
ATOM 1429 N N . LYS A 1 182 ? 17.794 2.411 -30.359 1.00 97.94 182 LYS A N 1
ATOM 1430 C CA . LYS A 1 182 ? 18.880 1.430 -30.319 1.00 97.94 182 LYS A CA 1
ATOM 1431 C C . LYS A 1 182 ? 19.518 1.424 -28.938 1.00 97.94 182 LYS A C 1
ATOM 1433 O O . LYS A 1 182 ? 19.858 2.484 -28.413 1.00 97.94 182 LYS A O 1
ATOM 1438 N N . VAL A 1 183 ? 19.709 0.235 -28.377 1.00 97.06 183 VAL A N 1
ATOM 1439 C CA . VAL A 1 183 ? 20.352 0.035 -27.075 1.00 97.06 183 VAL A CA 1
ATOM 1440 C C . VAL A 1 183 ? 21.744 -0.532 -27.302 1.00 97.06 183 VAL A C 1
ATOM 1442 O O . VAL A 1 183 ? 21.905 -1.557 -27.966 1.00 97.06 183 VAL A O 1
ATOM 1445 N N . TYR A 1 184 ? 22.747 0.141 -26.743 1.00 96.19 184 TYR A N 1
ATOM 1446 C CA . TYR A 1 184 ? 24.144 -0.270 -26.825 1.00 96.19 184 TYR A CA 1
ATOM 1447 C C . TYR A 1 184 ? 24.690 -0.561 -25.432 1.00 96.19 184 TYR A C 1
ATOM 1449 O O . TYR A 1 184 ? 24.467 0.227 -24.516 1.00 96.19 184 TYR A O 1
ATOM 1457 N N . VAL A 1 185 ? 25.462 -1.636 -25.306 1.00 94.44 185 VAL A N 1
ATOM 1458 C CA . VAL A 1 185 ? 26.232 -1.968 -24.100 1.00 94.44 185 VAL A CA 1
ATOM 1459 C C . VAL A 1 185 ? 27.720 -1.992 -24.458 1.00 94.44 185 VAL A C 1
ATOM 1461 O O . VAL A 1 185 ? 28.081 -2.274 -25.603 1.00 94.44 185 VAL A O 1
ATOM 1464 N N . SER A 1 186 ? 28.584 -1.626 -23.510 1.00 91.94 186 SER A N 1
ATOM 1465 C CA . SER A 1 186 ? 30.036 -1.681 -23.701 1.00 91.94 186 SER A CA 1
ATOM 1466 C C . SER A 1 186 ? 30.532 -3.119 -23.555 1.00 91.94 186 SER A C 1
ATOM 1468 O O . SER A 1 186 ? 30.292 -3.738 -22.523 1.00 91.94 186 SER A O 1
ATOM 1470 N N . GLY A 1 187 ? 31.223 -3.640 -24.570 1.00 86.69 187 GLY A N 1
ATOM 1471 C CA . GLY A 1 187 ? 31.947 -4.911 -24.491 1.00 86.69 187 GLY A CA 1
ATOM 1472 C C . GLY A 1 187 ? 33.310 -4.772 -23.802 1.00 86.69 187 GLY A C 1
ATOM 1473 O O . GLY A 1 187 ? 33.752 -3.658 -23.505 1.00 86.69 187 GLY A O 1
ATOM 1474 N N . ALA A 1 188 ? 33.995 -5.902 -23.599 1.00 84.44 188 ALA A N 1
ATOM 1475 C CA . ALA A 1 188 ? 35.259 -5.998 -22.857 1.00 84.44 188 ALA A CA 1
ATOM 1476 C C . ALA A 1 188 ? 36.391 -5.093 -23.390 1.00 84.44 188 ALA A C 1
ATOM 1478 O O . ALA A 1 188 ? 37.221 -4.611 -22.629 1.00 84.44 188 ALA A O 1
ATOM 1479 N N . ASN A 1 189 ? 36.402 -4.802 -24.692 1.00 85.75 189 ASN A N 1
ATOM 1480 C CA . ASN A 1 189 ? 37.386 -3.929 -25.345 1.00 85.75 189 ASN A CA 1
ATOM 1481 C C . ASN A 1 189 ? 36.898 -2.478 -25.538 1.00 85.75 189 ASN A C 1
ATOM 1483 O O . ASN A 1 189 ? 37.431 -1.753 -26.376 1.00 85.75 189 ASN A O 1
ATOM 1487 N N . GLY A 1 190 ? 35.832 -2.067 -24.845 1.00 85.00 190 GLY A N 1
ATOM 1488 C CA . GLY A 1 190 ? 35.210 -0.749 -25.014 1.00 85.00 190 GLY A CA 1
ATOM 1489 C C . GLY A 1 190 ? 34.379 -0.598 -26.296 1.00 85.00 190 GLY A C 1
ATOM 1490 O O . GLY A 1 190 ? 33.787 0.459 -26.531 1.00 85.00 190 GLY A O 1
ATOM 1491 N N . LYS A 1 191 ? 34.280 -1.639 -27.138 1.00 89.62 191 LYS A N 1
ATOM 1492 C CA . LYS A 1 191 ? 33.417 -1.620 -28.325 1.00 89.62 191 LYS A CA 1
ATOM 1493 C C . LYS A 1 191 ? 31.953 -1.585 -27.898 1.00 89.62 191 LYS A C 1
ATOM 1495 O O . LYS A 1 191 ? 31.485 -2.442 -27.152 1.00 89.62 191 LYS A O 1
ATOM 1500 N N . ARG A 1 192 ? 31.199 -0.629 -28.438 1.00 93.00 192 ARG A N 1
ATOM 1501 C CA . ARG A 1 192 ? 29.743 -0.567 -28.262 1.00 93.00 192 ARG A CA 1
ATOM 1502 C C . ARG A 1 192 ? 29.070 -1.646 -29.107 1.00 93.00 192 ARG A C 1
ATOM 1504 O O . ARG A 1 192 ? 29.180 -1.631 -30.333 1.00 93.00 192 ARG A O 1
ATOM 1511 N N . ILE A 1 193 ? 28.340 -2.546 -28.460 1.00 93.69 193 ILE A N 1
ATOM 1512 C CA . ILE A 1 193 ? 27.572 -3.614 -29.106 1.00 93.69 193 ILE A CA 1
ATOM 1513 C C . ILE A 1 193 ? 26.094 -3.234 -29.059 1.00 93.69 193 ILE A C 1
ATOM 1515 O O . ILE A 1 193 ? 25.559 -2.957 -27.988 1.00 93.69 193 ILE A O 1
ATOM 1519 N N . CYS A 1 194 ? 25.441 -3.183 -30.223 1.00 95.81 194 CYS A N 1
ATOM 1520 C CA . CYS A 1 194 ? 24.002 -2.943 -30.318 1.00 95.81 194 CYS A CA 1
ATOM 1521 C C . CYS A 1 194 ? 23.262 -4.225 -29.930 1.00 95.81 194 CYS A C 1
ATOM 1523 O O . CYS A 1 194 ? 23.299 -5.191 -30.686 1.00 95.81 194 CYS A O 1
ATOM 1525 N N . ILE A 1 195 ? 22.600 -4.232 -28.775 1.00 96.44 195 ILE A N 1
ATOM 1526 C CA . ILE A 1 195 ? 21.892 -5.413 -28.259 1.00 96.44 195 ILE A CA 1
ATOM 1527 C C . ILE A 1 195 ? 20.390 -5.383 -28.533 1.00 96.44 195 ILE A C 1
ATOM 1529 O O . ILE A 1 195 ? 19.732 -6.408 -28.410 1.00 96.44 195 ILE A O 1
ATOM 1533 N N . ALA A 1 196 ? 19.839 -4.225 -28.901 1.00 97.25 196 ALA A N 1
ATOM 1534 C CA . ALA A 1 196 ? 18.443 -4.106 -29.294 1.00 97.25 196 ALA A CA 1
ATOM 1535 C C . ALA A 1 196 ? 18.241 -2.953 -30.284 1.00 97.25 196 ALA A C 1
ATOM 1537 O O . ALA A 1 196 ? 18.895 -1.914 -30.166 1.00 97.25 196 ALA A O 1
ATOM 1538 N N . SER A 1 197 ? 17.328 -3.119 -31.240 1.00 97.88 197 SER A N 1
ATOM 1539 C CA . SER A 1 197 ? 16.951 -2.085 -32.210 1.00 97.88 197 SER A CA 1
ATOM 1540 C C . SER A 1 197 ? 15.485 -2.242 -32.592 1.00 97.88 197 SER A C 1
ATOM 1542 O O . SER A 1 197 ? 15.092 -3.293 -33.085 1.00 97.88 197 SER A O 1
ATOM 1544 N N . THR A 1 198 ? 14.684 -1.193 -32.416 1.00 97.94 198 THR A N 1
ATOM 1545 C CA . THR A 1 198 ? 13.258 -1.199 -32.778 1.00 97.94 198 THR A CA 1
ATOM 1546 C C . THR A 1 198 ? 12.865 0.081 -33.516 1.00 97.94 198 THR A C 1
ATOM 1548 O O . THR A 1 198 ? 13.375 1.152 -33.170 1.00 97.94 198 THR A O 1
ATOM 1551 N N . PRO A 1 199 ? 11.950 0.017 -34.502 1.00 97.31 199 PRO A N 1
ATOM 1552 C CA . PRO A 1 199 ? 11.330 1.203 -35.086 1.00 97.31 199 PRO A CA 1
ATOM 1553 C C . PRO A 1 199 ? 10.184 1.759 -34.225 1.00 97.31 199 PRO A C 1
ATOM 1555 O O . PRO A 1 199 ? 9.704 2.852 -34.499 1.00 97.31 199 PRO A O 1
ATOM 1558 N N . SER A 1 200 ? 9.722 1.027 -33.205 1.00 96.31 200 SER A N 1
ATOM 1559 C CA . SER A 1 200 ? 8.635 1.468 -32.328 1.00 96.31 200 SER A CA 1
ATOM 1560 C C . SER A 1 200 ? 8.762 0.943 -30.901 1.00 96.31 200 SER A C 1
ATOM 1562 O O . SER A 1 200 ? 9.222 -0.178 -30.672 1.00 96.31 200 SER A O 1
ATOM 1564 N N . ALA A 1 201 ? 8.322 1.741 -29.936 1.00 97.69 201 ALA A N 1
ATOM 1565 C CA . ALA A 1 201 ? 8.341 1.409 -28.517 1.00 97.69 201 ALA A CA 1
ATOM 1566 C C . ALA A 1 201 ? 7.180 2.090 -27.782 1.00 97.69 201 ALA A C 1
ATOM 1568 O O . ALA A 1 201 ? 6.597 3.062 -28.271 1.00 97.69 201 ALA A O 1
ATOM 1569 N N . HIS A 1 202 ? 6.891 1.614 -26.575 1.00 98.12 202 HIS A N 1
ATOM 1570 C CA . HIS A 1 202 ? 6.043 2.323 -25.625 1.00 98.12 202 HIS A CA 1
ATOM 1571 C C . HIS A 1 202 ? 6.916 3.149 -24.682 1.00 98.12 202 HIS A C 1
ATOM 1573 O O . HIS A 1 202 ? 7.826 2.633 -24.031 1.00 98.12 202 HIS A O 1
ATOM 1579 N N . HIS A 1 203 ? 6.661 4.450 -24.626 1.00 97.69 203 HIS A N 1
ATOM 1580 C CA . HIS A 1 203 ? 7.325 5.373 -23.718 1.00 97.69 203 HIS A CA 1
ATOM 1581 C C . HIS A 1 203 ? 6.474 5.499 -22.457 1.00 97.69 203 HIS A C 1
ATOM 1583 O O . HIS A 1 203 ? 5.370 6.040 -22.508 1.00 97.69 203 HIS A O 1
ATOM 1589 N N . LEU A 1 204 ? 6.981 4.985 -21.340 1.00 97.94 204 LEU A N 1
ATOM 1590 C CA . LEU A 1 204 ? 6.312 5.037 -20.049 1.00 97.94 204 LEU A CA 1
ATOM 1591 C C . LEU A 1 204 ? 6.832 6.229 -19.247 1.00 97.94 204 LEU A C 1
ATOM 1593 O O . LEU A 1 204 ? 8.010 6.281 -18.876 1.00 97.94 204 LEU A O 1
ATOM 1597 N N . TYR A 1 205 ? 5.927 7.149 -18.935 1.00 97.25 205 TYR A N 1
ATOM 1598 C CA . TYR A 1 205 ? 6.156 8.294 -18.066 1.00 97.25 205 TYR A CA 1
ATOM 1599 C C . TYR A 1 205 ? 5.506 8.025 -16.715 1.00 97.25 205 TYR A C 1
ATOM 1601 O O . TYR A 1 205 ? 4.309 7.771 -16.626 1.00 97.25 205 TYR A O 1
ATOM 1609 N N . GLU A 1 206 ? 6.302 8.072 -15.652 1.00 95.56 206 GLU A N 1
ATOM 1610 C CA . GLU A 1 206 ? 5.837 7.858 -14.285 1.00 95.56 206 GLU A CA 1
ATOM 1611 C C . GLU A 1 206 ? 6.179 9.084 -13.445 1.00 95.56 206 GLU A C 1
ATOM 1613 O O . GLU A 1 206 ? 7.305 9.583 -13.510 1.00 95.56 206 GLU A O 1
ATOM 1618 N N . THR A 1 207 ? 5.218 9.566 -12.652 1.00 94.81 207 THR A N 1
ATOM 1619 C CA . THR A 1 207 ? 5.387 10.764 -11.817 1.00 94.81 207 THR A CA 1
ATOM 1620 C C . THR A 1 207 ? 6.703 10.728 -11.036 1.00 94.81 207 THR A C 1
ATOM 1622 O O . THR A 1 207 ? 6.949 9.808 -10.252 1.00 94.81 207 THR A O 1
ATOM 1625 N N . GLY A 1 208 ? 7.537 11.751 -11.247 1.00 90.88 208 GLY A N 1
ATOM 1626 C CA . GLY A 1 208 ? 8.803 11.945 -10.538 1.00 90.88 208 GLY A CA 1
ATOM 1627 C C . GLY A 1 208 ? 9.967 11.067 -11.006 1.00 90.88 208 GLY A C 1
ATOM 1628 O O . GLY A 1 208 ? 11.034 11.137 -10.403 1.00 90.88 208 GLY A O 1
ATOM 1629 N N . LEU A 1 209 ? 9.808 10.252 -12.056 1.00 93.00 209 LEU A N 1
ATOM 1630 C CA . LEU A 1 209 ? 10.865 9.372 -12.555 1.00 93.00 209 LEU A CA 1
ATOM 1631 C C . LEU A 1 209 ? 11.155 9.605 -14.058 1.00 93.00 209 LEU A C 1
ATOM 1633 O O . LEU A 1 209 ? 10.260 9.994 -14.805 1.00 93.00 209 LEU A O 1
ATOM 1637 N N . P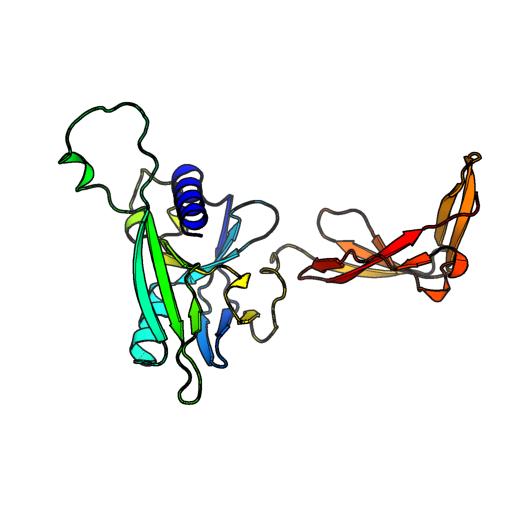RO A 1 210 ? 12.384 9.317 -14.542 1.00 96.69 210 PRO A N 1
ATOM 1638 C CA . PRO A 1 210 ? 12.706 9.379 -15.974 1.00 96.69 210 PRO A CA 1
ATOM 1639 C C . PRO A 1 210 ? 11.789 8.530 -16.877 1.00 96.69 210 PRO A C 1
ATOM 1641 O O . PRO A 1 210 ? 11.211 7.536 -16.441 1.00 96.69 210 PRO A O 1
ATOM 1644 N N . CYS A 1 211 ? 11.697 8.849 -18.166 1.00 96.88 211 CYS A N 1
ATOM 1645 C CA . CYS A 1 211 ? 10.968 7.993 -19.108 1.00 96.88 211 CYS A CA 1
ATOM 1646 C C . CYS A 1 211 ? 11.616 6.595 -19.204 1.00 96.88 211 CYS A C 1
ATOM 1648 O O . CYS A 1 211 ? 12.843 6.478 -19.262 1.00 96.88 211 CYS A O 1
ATOM 1650 N N . ARG A 1 212 ? 10.801 5.531 -19.203 1.00 97.00 212 ARG A N 1
ATOM 1651 C CA . ARG A 1 212 ? 11.230 4.150 -19.490 1.00 97.00 212 ARG A CA 1
ATOM 1652 C C . ARG A 1 212 ? 10.765 3.757 -20.887 1.00 97.00 212 ARG A C 1
ATOM 1654 O O . ARG A 1 212 ? 9.601 3.940 -21.224 1.00 97.00 212 ARG A O 1
ATOM 1661 N N . PHE A 1 213 ? 11.658 3.165 -21.670 1.00 96.94 213 PHE A N 1
ATOM 1662 C CA . PHE A 1 213 ? 11.356 2.698 -23.021 1.00 96.94 213 PHE A CA 1
ATOM 1663 C C . PHE A 1 213 ? 11.089 1.195 -23.001 1.00 96.94 213 PHE A C 1
ATOM 1665 O O . PHE A 1 213 ? 11.999 0.403 -22.764 1.00 96.94 213 PHE A O 1
ATOM 1672 N N . TYR A 1 214 ? 9.842 0.809 -23.249 1.00 96.75 214 TYR A N 1
ATOM 1673 C CA . TYR A 1 214 ? 9.432 -0.583 -23.381 1.00 96.75 214 TYR A CA 1
ATOM 1674 C C . TYR A 1 214 ? 9.472 -0.974 -24.855 1.00 96.75 214 TYR A C 1
ATOM 1676 O O . TYR A 1 214 ? 8.715 -0.457 -25.678 1.00 96.75 214 TYR A O 1
ATOM 1684 N N . MET A 1 215 ? 10.395 -1.873 -25.183 1.00 96.25 215 MET A N 1
ATOM 1685 C CA . MET A 1 215 ? 10.599 -2.404 -26.528 1.00 96.25 215 MET A CA 1
ATOM 1686 C C . MET A 1 215 ? 10.015 -3.821 -26.611 1.00 96.25 215 MET A C 1
ATOM 1688 O O . MET A 1 215 ? 10.040 -4.535 -25.606 1.00 96.25 215 MET A O 1
ATOM 1692 N N . PRO A 1 216 ? 9.529 -4.267 -27.784 1.00 95.06 216 PRO A N 1
ATOM 1693 C CA . PRO A 1 216 ? 9.193 -5.672 -27.990 1.00 95.06 216 PRO A CA 1
ATOM 1694 C C . PRO A 1 216 ? 10.406 -6.563 -27.704 1.00 95.06 216 PRO A C 1
ATOM 1696 O O . PRO A 1 216 ? 11.517 -6.238 -28.126 1.00 95.06 216 PRO A O 1
ATOM 1699 N N . LEU A 1 217 ? 10.206 -7.706 -27.042 1.00 93.94 217 LEU A N 1
ATOM 1700 C CA . LEU A 1 217 ? 11.306 -8.628 -26.729 1.00 93.94 217 LEU A CA 1
ATOM 1701 C C . LEU A 1 217 ? 12.012 -9.139 -27.999 1.00 93.94 217 LEU A C 1
ATOM 1703 O O . LEU A 1 217 ? 13.222 -9.333 -27.997 1.00 93.94 217 LEU A O 1
ATOM 1707 N N . THR A 1 218 ? 11.280 -9.262 -29.110 1.00 95.69 218 THR A N 1
ATOM 1708 C CA . THR A 1 218 ? 11.810 -9.637 -30.434 1.00 95.69 218 THR A CA 1
ATOM 1709 C C . THR A 1 218 ? 12.795 -8.624 -31.021 1.00 95.69 218 THR A C 1
ATOM 1711 O O . THR A 1 218 ? 13.551 -8.965 -31.926 1.00 95.69 218 THR A O 1
ATOM 1714 N N . ALA A 1 219 ? 12.812 -7.386 -30.517 1.00 96.38 219 ALA A N 1
ATOM 1715 C CA . ALA A 1 219 ? 13.774 -6.366 -30.919 1.00 96.38 219 ALA A CA 1
ATOM 1716 C C . ALA A 1 219 ? 15.123 -6.492 -30.188 1.00 96.38 219 ALA A C 1
ATOM 1718 O O . ALA A 1 219 ? 16.052 -5.748 -30.510 1.00 96.38 219 ALA A O 1
ATOM 1719 N N . VAL A 1 220 ? 15.226 -7.384 -29.195 1.00 95.94 220 VAL A N 1
ATOM 1720 C CA . VAL A 1 220 ? 16.438 -7.647 -28.411 1.00 95.94 220 VAL A CA 1
ATOM 1721 C C . VAL A 1 220 ? 17.135 -8.897 -28.948 1.00 95.94 220 VAL A C 1
ATOM 1723 O O . VAL A 1 220 ? 16.492 -9.892 -29.277 1.00 95.94 220 VAL A O 1
ATOM 1726 N N . LEU A 1 221 ? 18.465 -8.868 -29.030 1.00 95.12 221 LEU A N 1
ATOM 1727 C CA . LEU A 1 221 ? 19.259 -10.031 -29.417 1.00 95.12 221 LEU A CA 1
ATOM 1728 C C . LEU A 1 221 ? 19.124 -11.131 -28.353 1.00 95.12 221 LEU A C 1
ATOM 1730 O O . LEU A 1 221 ? 19.717 -11.050 -27.281 1.00 95.12 221 LEU A O 1
ATOM 1734 N N . ALA A 1 222 ? 18.365 -12.184 -28.653 1.00 92.56 222 ALA A N 1
ATOM 1735 C CA . ALA A 1 222 ? 18.093 -13.259 -27.695 1.00 92.56 222 ALA A CA 1
ATOM 1736 C C . ALA A 1 222 ? 19.366 -13.964 -27.188 1.00 92.56 222 ALA A C 1
ATOM 1738 O O . ALA A 1 222 ? 19.422 -14.382 -26.035 1.00 92.56 222 ALA A O 1
ATOM 1739 N N . SER A 1 223 ? 20.414 -14.046 -28.015 1.00 93.50 223 SER A N 1
ATOM 1740 C CA . SER A 1 223 ? 21.678 -14.701 -27.657 1.00 93.50 223 SER A CA 1
ATOM 1741 C C . SER A 1 223 ? 22.403 -14.049 -26.476 1.00 93.50 223 SER A C 1
ATOM 1743 O O . SER A 1 223 ? 23.168 -14.737 -25.797 1.00 93.50 223 SER A O 1
ATOM 1745 N N . VAL A 1 224 ? 22.141 -12.765 -26.193 1.00 94.00 224 VAL A N 1
ATOM 1746 C CA . VAL A 1 224 ? 22.793 -12.032 -25.096 1.00 94.00 224 VAL A CA 1
ATOM 1747 C C . VAL A 1 224 ? 21.982 -12.012 -23.803 1.00 94.00 224 VAL A C 1
ATOM 1749 O O . VAL A 1 224 ? 22.484 -11.534 -22.795 1.00 94.00 224 VAL A O 1
ATOM 1752 N N . LEU A 1 225 ? 20.734 -12.491 -23.796 1.00 94.69 225 LEU A N 1
ATOM 1753 C CA . LEU A 1 225 ? 19.898 -12.471 -22.595 1.00 94.69 225 LEU A CA 1
ATOM 1754 C C . LEU A 1 225 ? 19.991 -13.795 -21.834 1.00 94.69 225 LEU A C 1
ATOM 1756 O O . LEU A 1 225 ? 19.877 -14.873 -22.422 1.00 94.69 225 LEU A O 1
ATOM 1760 N N . ARG A 1 226 ? 20.129 -13.716 -20.509 1.00 95.75 226 ARG A N 1
ATOM 1761 C CA . ARG A 1 226 ? 19.912 -14.840 -19.589 1.00 95.75 226 ARG A CA 1
ATOM 1762 C C . ARG A 1 226 ? 18.879 -14.465 -18.541 1.00 95.75 226 ARG A C 1
ATOM 1764 O O . ARG A 1 226 ? 19.017 -13.398 -17.945 1.00 95.75 226 ARG A O 1
ATOM 1771 N N . PRO A 1 227 ? 17.865 -15.304 -18.290 1.00 95.81 227 PRO A N 1
ATOM 1772 C CA . PRO A 1 227 ? 16.956 -15.085 -17.176 1.00 95.81 227 PRO A CA 1
ATOM 1773 C C . PRO A 1 227 ? 17.726 -14.946 -15.859 1.00 95.81 227 PRO A C 1
ATOM 1775 O O . PRO A 1 227 ? 18.667 -15.690 -15.595 1.00 95.81 227 PRO A O 1
ATOM 1778 N N . SER A 1 228 ? 17.321 -13.989 -15.033 1.00 96.94 228 SER A N 1
ATOM 1779 C CA . SER A 1 228 ? 17.775 -13.852 -13.650 1.00 96.94 228 SER A CA 1
ATOM 1780 C C . SER A 1 228 ? 16.700 -14.387 -12.709 1.00 96.94 228 SER A C 1
ATOM 1782 O O . SER A 1 228 ? 15.515 -14.351 -13.036 1.00 96.94 228 SER A O 1
ATOM 1784 N N . GLU A 1 229 ? 17.083 -14.818 -11.510 1.00 96.62 229 GLU A N 1
ATOM 1785 C CA . GLU A 1 229 ? 16.136 -15.136 -10.431 1.00 96.62 229 GLU A CA 1
ATOM 1786 C C . GLU A 1 229 ? 15.503 -13.878 -9.820 1.00 96.62 229 GLU A C 1
ATOM 1788 O O . GLU A 1 229 ? 14.455 -13.944 -9.180 1.00 96.62 229 GLU A O 1
ATOM 1793 N N . ARG A 1 230 ? 16.104 -12.699 -10.034 1.00 96.31 230 ARG A 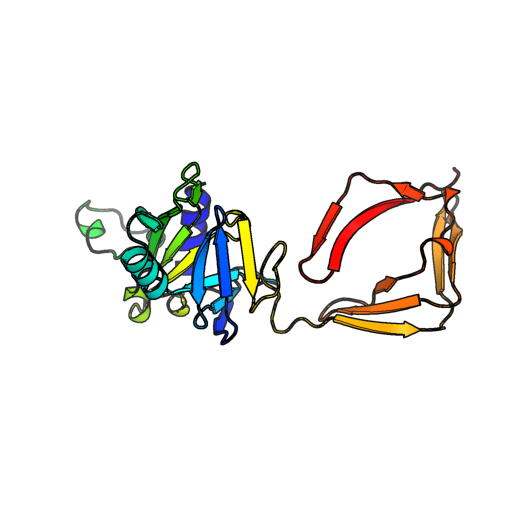N 1
ATOM 1794 C CA . ARG A 1 230 ? 15.593 -11.448 -9.475 1.00 96.31 230 ARG A CA 1
ATOM 1795 C C . ARG A 1 230 ? 14.183 -11.171 -9.997 1.00 96.31 230 ARG A C 1
ATOM 1797 O O . ARG A 1 230 ? 13.939 -11.138 -11.205 1.00 96.31 230 ARG A O 1
ATOM 1804 N N . ARG A 1 231 ? 13.266 -10.915 -9.066 1.00 95.69 231 ARG A N 1
ATOM 1805 C CA . ARG A 1 231 ? 11.909 -10.423 -9.317 1.00 95.69 231 ARG A CA 1
ATOM 1806 C C . ARG A 1 231 ? 11.660 -9.197 -8.456 1.00 95.69 231 ARG A C 1
ATOM 1808 O O . ARG A 1 231 ? 12.148 -9.109 -7.330 1.00 95.69 231 ARG A O 1
ATOM 1815 N N . THR A 1 232 ? 10.927 -8.229 -8.989 1.00 94.44 232 THR A N 1
ATOM 1816 C CA . THR A 1 232 ? 10.445 -7.088 -8.203 1.00 94.44 232 THR A CA 1
ATOM 1817 C C . THR A 1 232 ? 8.968 -6.887 -8.471 1.00 94.44 232 THR A C 1
ATOM 1819 O O . THR A 1 232 ? 8.498 -7.098 -9.584 1.00 94.44 232 THR A O 1
ATOM 1822 N N . ARG A 1 233 ? 8.220 -6.495 -7.442 1.00 92.75 233 ARG A N 1
ATOM 1823 C CA . ARG A 1 233 ? 6.781 -6.265 -7.553 1.00 92.75 233 ARG A CA 1
ATOM 1824 C C . ARG A 1 233 ? 6.484 -4.786 -7.395 1.00 92.75 233 ARG A C 1
ATOM 1826 O O . ARG A 1 233 ? 7.095 -4.099 -6.580 1.00 92.75 233 ARG A O 1
ATOM 1833 N N . CYS A 1 234 ? 5.542 -4.302 -8.186 1.00 91.38 234 CYS A N 1
ATOM 1834 C CA . CYS A 1 234 ? 5.107 -2.921 -8.196 1.00 91.38 234 CYS A CA 1
ATOM 1835 C C . CYS A 1 234 ? 3.575 -2.881 -8.242 1.00 91.38 234 CYS A C 1
ATOM 1837 O O . CYS A 1 234 ? 2.997 -3.497 -9.140 1.00 91.38 234 CYS A O 1
ATOM 1839 N N . PRO A 1 235 ? 2.900 -2.102 -7.376 1.00 91.56 235 PRO A N 1
ATOM 1840 C CA . PRO A 1 235 ? 1.437 -2.001 -7.410 1.00 91.56 235 PRO A CA 1
ATOM 1841 C C . PRO A 1 235 ? 0.901 -1.450 -8.738 1.00 91.56 235 PRO A C 1
ATOM 1843 O O . PRO A 1 235 ? -0.256 -1.679 -9.077 1.00 91.56 235 PRO A O 1
ATOM 1846 N N . TYR A 1 236 ? 1.717 -0.703 -9.490 1.00 90.75 236 TYR A N 1
ATOM 1847 C CA . TYR A 1 236 ? 1.300 -0.066 -10.742 1.00 90.75 236 TYR A CA 1
ATOM 1848 C C . TYR A 1 236 ? 1.623 -0.882 -11.995 1.00 90.75 236 TYR A C 1
ATOM 1850 O O . TYR A 1 236 ? 0.946 -0.719 -13.003 1.00 90.75 236 TYR A O 1
ATOM 1858 N N . LYS A 1 237 ? 2.681 -1.701 -11.953 1.00 91.69 237 LYS A N 1
ATOM 1859 C CA . LYS A 1 237 ? 3.267 -2.352 -13.140 1.00 91.69 237 LYS A CA 1
ATOM 1860 C C . LYS A 1 237 ? 3.271 -3.880 -13.063 1.00 91.69 237 LYS A C 1
ATOM 1862 O O . LYS A 1 237 ? 3.678 -4.520 -14.023 1.00 91.69 237 LYS A O 1
ATOM 1867 N N . GLY A 1 238 ? 2.827 -4.451 -11.944 1.00 91.38 238 GLY A N 1
ATOM 1868 C CA . GLY A 1 238 ? 2.857 -5.891 -11.712 1.00 91.38 238 GLY A CA 1
ATOM 1869 C C . GLY A 1 238 ? 4.241 -6.382 -11.295 1.00 91.38 238 GLY A C 1
ATOM 1870 O O . GLY A 1 238 ? 4.995 -5.668 -10.625 1.00 91.38 238 GLY A O 1
ATOM 1871 N N . GLU A 1 239 ? 4.555 -7.619 -11.661 1.00 94.44 239 GLU A N 1
ATOM 1872 C CA . GLU A 1 239 ? 5.837 -8.257 -11.373 1.00 94.44 239 GLU A CA 1
ATOM 1873 C C . GLU A 1 239 ? 6.792 -8.111 -12.562 1.00 94.44 239 GLU A C 1
ATOM 1875 O O . GLU A 1 239 ? 6.434 -8.381 -13.707 1.00 94.44 239 GLU A O 1
ATOM 1880 N N . ALA A 1 240 ? 8.008 -7.645 -12.288 1.00 95.38 240 ALA A N 1
ATOM 1881 C CA . A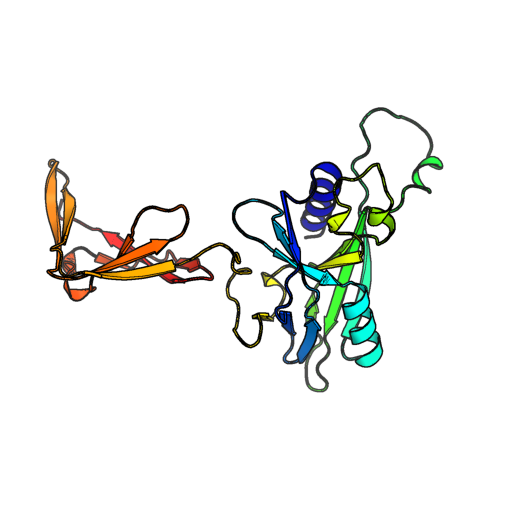LA A 1 240 ? 9.059 -7.480 -13.276 1.00 95.38 240 ALA A CA 1
ATOM 1882 C C . ALA A 1 240 ? 10.032 -8.657 -13.227 1.00 95.38 240 ALA A C 1
ATOM 1884 O O . ALA A 1 240 ? 10.570 -9.003 -12.168 1.00 95.38 240 ALA A O 1
ATOM 1885 N N . GLU A 1 241 ? 10.309 -9.209 -14.401 1.00 95.94 241 GLU A N 1
ATOM 1886 C CA . GLU A 1 241 ? 11.372 -10.181 -14.614 1.00 95.94 241 GLU A CA 1
ATOM 1887 C C . GLU A 1 241 ? 12.656 -9.480 -15.045 1.00 95.94 241 GLU A C 1
ATOM 1889 O O . GLU A 1 241 ? 12.633 -8.503 -15.798 1.00 95.94 241 GLU A O 1
ATOM 1894 N N . TYR A 1 242 ? 13.787 -9.984 -14.560 1.00 96.25 242 TYR A N 1
ATOM 1895 C CA . TYR A 1 242 ? 15.097 -9.432 -14.870 1.00 96.25 242 TYR A CA 1
ATOM 1896 C C . TYR A 1 242 ? 15.893 -10.409 -15.721 1.00 96.25 242 TYR A C 1
ATOM 1898 O O . TYR A 1 242 ? 15.791 -11.625 -15.564 1.00 96.25 242 TYR A O 1
ATOM 1906 N N . TYR A 1 243 ? 16.724 -9.846 -16.591 1.00 95.69 243 TYR A N 1
ATOM 1907 C CA . TYR A 1 243 ? 17.650 -10.587 -17.430 1.00 95.69 243 TYR A CA 1
ATOM 1908 C C . TYR A 1 243 ? 19.059 -10.041 -17.216 1.00 95.69 243 TYR A C 1
ATOM 1910 O O . TYR A 1 243 ? 19.258 -8.825 -17.153 1.00 95.69 243 TYR A O 1
ATOM 1918 N N . SER A 1 244 ? 20.027 -10.943 -17.116 1.00 95.00 244 SER A N 1
ATOM 1919 C CA . SER A 1 244 ? 21.442 -10.620 -17.252 1.00 95.00 244 SER A CA 1
ATOM 1920 C C . SER A 1 244 ? 21.772 -10.464 -18.735 1.00 95.00 244 SER A C 1
ATOM 1922 O O . SER A 1 244 ? 21.262 -11.213 -19.572 1.00 95.00 244 SER A O 1
ATOM 1924 N N . VAL A 1 245 ? 22.620 -9.487 -19.057 1.00 94.25 245 VAL A N 1
ATOM 1925 C CA . VAL A 1 245 ? 23.159 -9.308 -20.409 1.00 94.25 245 VAL A CA 1
ATOM 1926 C C . VAL A 1 245 ? 24.558 -9.909 -20.446 1.00 94.25 245 VAL A C 1
ATOM 1928 O O . VAL A 1 245 ? 25.470 -9.386 -19.810 1.00 94.25 245 VAL A O 1
ATOM 1931 N N . GLU A 1 246 ? 24.720 -10.991 -21.197 1.00 93.44 246 GLU A N 1
ATOM 1932 C CA . GLU A 1 246 ? 25.995 -11.661 -21.440 1.00 93.44 246 GLU A CA 1
ATOM 1933 C C . GLU A 1 246 ? 26.503 -11.302 -22.834 1.00 93.44 246 GLU A C 1
ATOM 1935 O O . GLU A 1 246 ? 25.890 -11.638 -23.850 1.00 93.44 246 GLU A O 1
ATOM 1940 N N . LEU A 1 247 ? 27.629 -10.597 -22.881 1.00 89.69 247 LEU A N 1
ATOM 1941 C CA . LEU A 1 247 ? 28.307 -10.263 -24.127 1.00 89.69 247 LEU A CA 1
ATOM 1942 C C . LEU A 1 247 ? 29.465 -11.240 -24.372 1.00 89.69 247 LEU A C 1
ATOM 1944 O O . LEU A 1 247 ? 30.015 -11.772 -23.415 1.00 89.69 247 LEU A O 1
ATOM 1948 N N . PRO A 1 248 ? 29.863 -11.469 -25.633 1.00 77.94 248 PRO A N 1
ATOM 1949 C CA . PRO A 1 248 ? 31.064 -12.240 -25.929 1.00 77.94 248 PRO A CA 1
ATOM 1950 C C . PRO A 1 248 ? 32.328 -11.527 -25.423 1.00 77.94 248 PRO A C 1
ATOM 1952 O O . PRO A 1 248 ? 32.533 -10.353 -25.757 1.00 77.94 248 PRO A O 1
ATOM 1955 N N . GLY A 1 249 ? 33.191 -12.266 -24.718 1.00 65.56 249 GLY A N 1
ATOM 1956 C CA . GLY A 1 249 ? 34.479 -11.798 -24.180 1.00 65.56 249 GLY A CA 1
ATOM 1957 C C . GLY A 1 249 ? 34.432 -11.493 -22.691 1.00 65.56 249 GLY A C 1
ATOM 1958 O O . GLY A 1 249 ? 35.409 -10.868 -22.230 1.00 65.56 249 GLY A O 1
#

Sequence (249 aa):
MADYLRKLAQKLGTEGPIKTLSTSRAVKLLHNGQYFLTTTNARYVWEIPPYPQFYVPATELRAEAEKAGSCLEIKEGEEFYAPDSENSASSSEAQAKKEPLAKQWTLTINNSEGPKKTIDQAIAFSPSLSSSSQTTAKDLAGLVKIEFSSIDQWFEEDTPIFVHPKDPFKRIDILTSHRPIKVYVSGANGKRICIASTPSAHHLYETGLPCRFYMPLTAVLASVLRPSERRTRCPYKGEAEYYSVELPG

Foldseek 3Di:
DVVVLQVLLQLCFAVNFPDKDQAQWWKWFAAPNDGQDTDSGWMFTRSDPDGTAIWAFLVRSVVSCVVCPVQKDKDWDDFHFHPPPPDDDDDPPVVVPGDGQKTFIKIWGDDPPDDIDIQRQKIAGALCLCVDPNTNHNVRRRIMGGDCVSTPWMDGRNHTFPPHDDDPPKDKDKDKDQPKDWDWDQDPVRDTDTFFIDSIWIWIDIPPDDIDTHDPPVRGNPVQWDWDPDWDADRVPGIDTDTHGHDDD

pLDDT: mean 90.37, std 13.24, range [37.28, 98.5]

InterPro domains:
  IPR007361 Domain of unknown function DUF427 [PF04248] (194-247)
  IPR038694 Superfamily of unknown function DUF427 [G3DSA:2.170.150.40] (167-249)

Organism: Hortaea werneckii (NCBI:txid91943)

Radius of gyration: 24.32 Å; chains: 1; bounding box: 59×43×76 Å